Protein 1YW5 (pdb70)

Secondary structure (DSSP, 8-state):
-------PPTTEEEEE-SSTT-EEEEETTT--EESSPPTT--HHHHHHHHHHHHHTTS-----TTS-EEEEEEEE--TTSSS--BTTBTT-----HHHHHHHHHHHHHHHHHTSS-HHHHHHHH--SGGGGGTTEEEEE-TTSS-HHHHHHHHTSPTT-B---EEETTEEEEEEE--

CATH classification: 2.20.70.10 (+1 more: 3.10.50.40)

Solvent-accessible surface area: 9839 Å² total; per-residue (Å²): 236,69,60,16,51,5,13,24,24,107,63,27,0,4,72,48,26,244,71,151,72,124,45,49,5,35,15,27,38,89,116,96,70,23,159,102,72,16,218,56,11,58,139,138,48,1,91,56,4,18,60,103,4,86,135,63,47,86,124,9,14,54,24,144,100,33,38,0,81,0,12,8,0,8,6,21,3,73,128,14,148,137,59,102,14,115,76,25,94,147,40,13,94,49,58,82,92,92,0,33,101,65,0,99,152,24,18,120,96,15,45,60,58,114,12,128,0,52,117,16,0,74,74,56,0,5,20,95,8,25,101,141,26,0,18,52,12,80,1,45,127,72,128,52,42,105,58,7,34,110,12,0,14,71,9,7,32,30,8,18,10,108,47,33,75,15,87,24,1,0,6,0,0,45,0,63,11

GO terms:
  GO:0062040 fungal biofilm matrix (C, IDA)
  GO:0003755 peptidyl-prolyl cis-trans isomerase activity (F, IDA)
  GO:0003755 peptidyl-prolyl cis-trans isomerase activity (F, IGI)
  GO:0034605 cellular response to heat (P, IMP)
  GO:0036168 filamentous growth of a population of unicellular organisms in response to heat (P, IMP)
  GO:0036170 filamentous growth of a population of unicellular organisms in response to starvation (P, IMP)
  GO:0036180 filamentous growth of a population of unicellular organisms in response to biotic stimulus (P, IMP)
  GO:0030447 filamentous growth (P, IMP)
  GO:0009267 cellular response to starvation (P, IMP)

Sequence (177 aa):
MASTSTGLPPNWTIRVSRSHNKEYFLNQSTNESSWDPPYGTDKEVLNAYIAKFKNNGYKPLVNEDGQVRVSHLLIKNNQSRKPKSWKSPDGISRTRDESIQILKKHLERILSGEVKLSELANTESDCSSHDRGGDLGFFSKGQMQPPFEEAAFNLHVGEVSNIIETNSGVHILQRTG

Structure (mmCIF, N/CA/C/O backbone):
data_1YW5
#
_entry.id   1YW5
#
_cell.length_a   29.840
_cell.length_b   59.520
_cell.length_c   44.860
_cell.angle_alpha   90.00
_cell.angle_beta   91.04
_cell.angle_gamma   90.00
#
_symmetry.space_group_name_H-M   'P 1 21 1'
#
loop_
_entity.id
_entity.type
_entity.pdbx_description
1 polymer 'peptidyl prolyl cis/trans isomerase'
2 water water
#
loop_
_atom_site.group_PDB
_atom_site.id
_atom_site.type_symbol
_atom_site.label_atom_id
_atom_site.label_alt_id
_atom_site.label_comp_id
_atom_site.label_asym_id
_atom_site.label_entity_id
_atom_site.label_seq_id
_atom_site.pdbx_PDB_ins_code
_atom_site.Cartn_x
_atom_site.Cartn_y
_atom_site.Cartn_z
_atom_site.occupancy
_atom_site.B_iso_or_equiv
_atom_site.auth_seq_id
_atom_site.auth_comp_id
_atom_site.auth_asym_id
_atom_site.auth_atom_id
_atom_site.pdbx_PDB_model_num
ATOM 1 N N . MET A 1 1 ? 44.137 27.141 18.016 1.00 33.29 1 MET A N 1
ATOM 2 C CA . MET A 1 1 ? 43.914 25.963 18.901 1.00 32.96 1 MET A CA 1
ATOM 3 C C . MET A 1 1 ? 42.437 25.576 18.915 1.00 30.90 1 MET A C 1
ATOM 4 O O . MET A 1 1 ? 42.086 24.449 18.567 1.00 29.48 1 MET A O 1
ATOM 9 N N . ALA A 1 2 ? 41.581 26.513 19.320 1.00 28.78 2 ALA A N 1
ATOM 10 C CA . ALA A 1 2 ? 40.139 26.277 19.374 1.00 26.78 2 ALA A CA 1
ATOM 11 C C . ALA A 1 2 ? 39.681 25.703 18.039 1.00 25.10 2 ALA A C 1
ATOM 12 O O . ALA A 1 2 ? 39.921 26.290 16.984 1.00 24.68 2 ALA A O 1
ATOM 14 N N . SER A 1 3 ? 39.016 24.557 18.091 1.00 22.93 3 SER A N 1
ATOM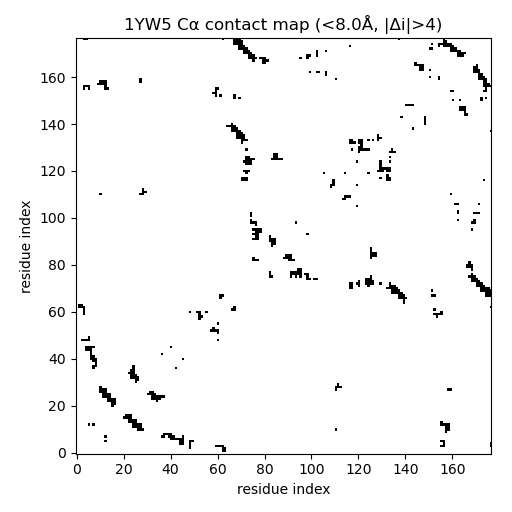 15 C CA . SER A 1 3 ? 38.564 23.893 16.879 1.00 21.92 3 SER A CA 1
ATOM 16 C C . SER A 1 3 ? 37.163 23.314 17.010 1.00 19.77 3 SER A C 1
ATOM 17 O O . SER A 1 3 ? 36.698 23.029 18.115 1.00 18.21 3 SER A O 1
ATOM 20 N N . THR A 1 4 ? 36.492 23.150 15.874 1.00 18.18 4 THR A N 1
ATOM 21 C CA . THR A 1 4 ? 35.151 22.577 15.858 1.00 15.99 4 THR A CA 1
ATOM 22 C C . THR A 1 4 ? 35.218 21.131 15.371 1.00 15.22 4 THR A C 1
ATOM 23 O O . THR A 1 4 ? 34.195 20.462 15.236 1.00 15.03 4 THR A O 1
ATOM 27 N N . SER A 1 5 ? 36.428 20.653 15.103 1.00 15.13 5 SER A N 1
ATOM 28 C CA . SER A 1 5 ? 36.613 19.282 14.639 1.00 14.71 5 SER A CA 1
ATOM 29 C C . SER A 1 5 ? 36.408 18.299 15.787 1.00 14.29 5 SER A C 1
ATOM 30 O O . SER A 1 5 ? 36.882 18.527 16.899 1.00 14.35 5 SER A O 1
ATOM 33 N N . THR A 1 6 ? 35.694 17.210 15.516 1.00 12.30 6 THR A N 1
ATOM 34 C CA . THR A 1 6 ? 35.450 16.198 16.537 1.00 15.05 6 THR A CA 1
ATOM 35 C C . THR A 1 6 ? 36.557 15.149 16.508 1.00 14.97 6 THR A C 1
ATOM 36 O O . THR A 1 6 ? 36.719 14.383 17.458 1.00 16.56 6 THR A O 1
ATOM 40 N N . GLY A 1 7 ? 37.304 15.106 15.409 1.00 14.58 7 GLY A N 1
ATOM 41 C CA . GLY A 1 7 ? 38.379 14.135 15.278 1.00 15.06 7 GLY A CA 1
ATOM 42 C C . GLY A 1 7 ? 37.887 12.790 14.771 1.00 16.34 7 GLY A C 1
ATOM 43 O O . GLY A 1 7 ? 38.679 11.882 14.507 1.00 16.44 7 GLY A O 1
ATOM 44 N N . LEU A 1 8 ? 36.572 12.662 14.630 1.00 14.35 8 LEU A N 1
ATOM 45 C CA . LEU A 1 8 ? 35.967 11.418 14.159 1.00 14.54 8 LEU A CA 1
ATOM 46 C C . LEU A 1 8 ? 36.116 11.239 12.653 1.00 14.52 8 LEU A C 1
ATOM 47 O O . LEU A 1 8 ? 36.249 12.211 11.914 1.00 15.31 8 LEU A O 1
ATOM 52 N N . PRO A 1 9 ? 36.092 9.982 12.181 1.00 14.30 9 PRO A N 1
ATOM 53 C CA . PRO A 1 9 ? 36.218 9.661 10.755 1.00 14.98 9 PRO A CA 1
ATOM 54 C C . PRO A 1 9 ? 34.930 10.064 10.049 1.00 15.79 9 PRO A C 1
ATOM 55 O O . PRO A 1 9 ? 33.911 10.296 10.694 1.00 14.64 9 PRO A O 1
ATOM 59 N N . PRO A 1 10 ? 34.956 10.149 8.712 1.00 18.10 10 PRO A N 1
ATOM 60 C CA . PRO A 1 10 ? 33.750 10.528 7.968 1.00 17.58 10 PRO A CA 1
ATOM 61 C C . PRO A 1 10 ? 32.570 9.618 8.299 1.00 17.38 10 PRO A C 1
ATOM 62 O O . PRO A 1 10 ? 32.756 8.434 8.577 1.00 18.98 10 PRO A O 1
ATOM 66 N N . ASN A 1 11 ? 31.364 10.185 8.271 1.00 15.97 11 ASN A N 1
ATOM 67 C CA . ASN A 1 11 ? 30.129 9.452 8.550 1.00 15.93 11 ASN A CA 1
ATOM 68 C C . ASN A 1 11 ? 29.783 9.353 10.031 1.00 14.85 11 ASN A C 1
ATOM 69 O O . ASN A 1 11 ? 28.649 9.024 10.385 1.00 15.10 11 ASN A O 1
ATOM 74 N N . TRP A 1 12 ? 30.747 9.641 10.900 1.00 15.10 12 TRP A N 1
ATOM 75 C CA . TRP A 1 12 ? 30.504 9.551 12.334 1.00 14.96 12 TRP A CA 1
ATOM 76 C C . TRP A 1 12 ? 30.194 10.887 12.993 1.00 14.27 12 TRP A C 1
ATOM 77 O O . TRP A 1 12 ? 30.732 11.923 12.606 1.00 14.32 12 TRP A O 1
ATOM 88 N N . THR A 1 13 ? 29.317 10.853 13.991 1.00 12.25 13 THR A N 1
ATOM 89 C CA . THR A 1 13 ? 28.976 12.057 14.736 1.00 13.82 13 THR A CA 1
ATOM 90 C C . THR A 1 13 ? 28.769 11.713 16.205 1.00 14.81 13 THR A C 1
ATOM 91 O O . THR A 1 13 ? 28.886 10.552 16.605 1.00 14.42 13 THR A O 1
ATOM 95 N N . ILE A 1 14 ? 28.464 12.726 17.003 1.00 14.69 14 ILE A N 1
ATOM 96 C CA . ILE A 1 14 ? 28.275 12.546 18.434 1.00 15.22 14 ILE A CA 1
ATOM 97 C C . ILE A 1 14 ? 26.813 12.570 18.863 1.00 17.31 14 ILE A C 1
ATOM 98 O O . ILE A 1 14 ? 26.006 13.350 18.356 1.00 16.80 14 ILE A O 1
ATOM 103 N N . ARG A 1 15 ? 26.490 11.697 19.808 1.00 17.45 15 ARG A N 1
ATOM 104 C CA . ARG A 1 15 ? 25.148 11.597 20.355 1.00 19.55 15 ARG A CA 1
ATOM 105 C C . ARG A 1 15 ? 25.274 11.461 21.867 1.00 21.02 15 ARG A C 1
ATOM 106 O O . ARG A 1 15 ? 26.325 11.072 22.375 1.00 20.05 15 ARG A O 1
ATOM 114 N N . VAL A 1 16 ? 24.205 11.794 22.582 1.00 23.68 16 VAL A N 1
ATOM 115 C CA . VAL A 1 16 ? 24.203 11.711 24.037 1.00 27.66 16 VAL A CA 1
ATOM 116 C C . VAL A 1 16 ? 23.082 10.793 24.504 1.00 29.03 16 VAL A C 1
ATOM 117 O O . VAL A 1 16 ? 21.931 10.961 24.104 1.00 29.45 16 VAL A O 1
ATOM 121 N N . SER A 1 17 ? 23.418 9.823 25.348 1.00 29.88 17 SER A N 1
ATOM 122 C CA . SER A 1 17 ? 22.416 8.891 25.859 1.00 33.46 17 SER A CA 1
ATOM 123 C C . SER A 1 17 ? 21.276 9.667 26.511 1.00 35.32 17 SER A C 1
ATOM 124 O O . SER A 1 17 ? 21.500 10.694 27.149 1.00 35.53 17 SER A O 1
ATOM 127 N N . ARG A 1 18 ? 20.053 9.170 26.349 1.00 38.85 18 ARG A N 1
ATOM 128 C CA . ARG A 1 18 ? 18.879 9.833 26.906 1.00 41.23 18 ARG A CA 1
ATOM 129 C C . ARG A 1 18 ? 18.907 9.987 28.420 1.00 41.68 18 ARG A C 1
ATOM 130 O O . ARG A 1 18 ? 18.223 10.849 28.975 1.00 42.02 18 ARG A O 1
ATOM 138 N N . SER A 1 19 ? 19.699 9.157 29.088 1.00 40.98 19 SER A N 1
ATOM 139 C CA . SER A 1 19 ? 19.798 9.224 30.538 1.00 40.34 19 SER A CA 1
ATOM 140 C C . SER A 1 19 ? 21.252 9.169 30.992 1.00 38.92 19 SER A C 1
ATOM 141 O O . SER A 1 19 ? 22.051 8.405 30.450 1.00 40.66 19 SER A O 1
ATOM 144 N N . HIS A 1 20 ? 21.585 9.997 31.977 1.00 36.44 20 HIS A N 1
ATOM 145 C CA . HIS A 1 20 ? 22.932 10.054 32.538 1.00 34.70 20 HIS A CA 1
ATOM 146 C C . HIS A 1 20 ? 23.940 10.786 31.650 1.00 32.89 20 HIS A C 1
ATOM 147 O O . HIS A 1 20 ? 25.137 10.805 31.941 1.00 32.04 20 HIS A O 1
ATOM 154 N N . ASN A 1 21 ? 23.443 11.383 30.572 1.00 32.53 21 ASN A N 1
ATOM 155 C CA . ASN A 1 21 ? 24.260 12.150 29.632 1.00 31.17 21 ASN A CA 1
ATOM 156 C C . ASN A 1 21 ? 25.624 11.569 29.276 1.00 29.68 21 ASN A C 1
ATOM 157 O O . ASN A 1 21 ? 26.648 12.239 29.424 1.00 29.57 21 ASN A O 1
ATOM 162 N N . LYS A 1 22 ? 25.638 10.328 28.803 1.00 26.86 22 LYS A N 1
ATOM 163 C CA . LYS A 1 22 ? 26.882 9.679 28.403 1.00 25.41 22 LYS A CA 1
ATOM 164 C C . LYS A 1 22 ? 26.983 9.805 26.887 1.00 24.31 22 LYS A C 1
ATOM 165 O O . LYS A 1 22 ? 26.051 9.448 26.169 1.00 23.67 22 LYS A O 1
ATOM 171 N N . GLU A 1 23 ? 28.105 10.318 26.393 1.00 23.49 23 GLU A N 1
ATOM 172 C CA . GLU A 1 23 ? 28.258 10.484 24.954 1.00 22.85 23 GLU A CA 1
ATOM 173 C C . GLU A 1 23 ? 28.723 9.212 24.254 1.00 22.07 23 GLU A C 1
ATOM 174 O O . GLU A 1 23 ? 29.520 8.437 24.792 1.00 22.63 23 GLU A O 1
ATOM 180 N N . TYR A 1 24 ? 28.194 8.992 23.056 1.00 20.22 24 TYR A N 1
ATOM 181 C CA . TYR A 1 24 ? 28.576 7.845 22.253 1.00 18.49 24 TYR A CA 1
ATOM 182 C C . TYR A 1 24 ? 28.673 8.315 20.816 1.00 18.32 24 TYR A C 1
ATOM 183 O O . TYR A 1 24 ? 28.326 9.454 20.503 1.00 17.87 24 TYR A O 1
ATOM 192 N N . PHE A 1 25 ? 29.143 7.445 19.936 1.00 17.15 25 PHE A N 1
ATOM 193 C CA . PHE A 1 25 ? 29.306 7.838 18.550 1.00 16.51 25 PHE A CA 1
ATOM 194 C C . PHE A 1 25 ? 28.408 7.047 17.624 1.00 18.09 25 PHE A C 1
ATOM 195 O O . PHE A 1 25 ? 28.217 5.845 17.794 1.00 17.35 25 PHE A O 1
ATOM 203 N N . LEU A 1 26 ? 27.847 7.750 16.648 1.00 16.52 26 LEU A N 1
ATOM 204 C CA . LEU A 1 26 ? 26.932 7.151 15.692 1.00 17.25 26 LEU A CA 1
ATOM 205 C C . LEU A 1 26 ? 27.416 7.287 14.263 1.00 16.86 26 LEU A C 1
ATOM 206 O O . LEU A 1 26 ? 27.782 8.379 13.819 1.00 15.72 26 LEU A O 1
ATOM 211 N N . ASN A 1 27 ? 27.422 6.166 13.553 1.00 16.24 27 ASN A N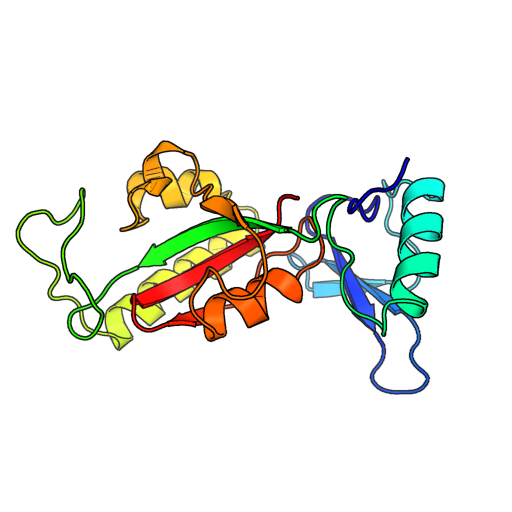 1
ATOM 212 C CA . ASN A 1 27 ? 27.814 6.145 12.155 1.00 16.17 27 ASN A CA 1
ATOM 213 C C . ASN A 1 27 ? 26.501 6.329 11.404 1.00 16.65 27 ASN A C 1
ATOM 214 O O . ASN A 1 27 ? 25.620 5.473 11.457 1.00 16.25 27 ASN A O 1
ATOM 219 N N . GLN A 1 28 ? 26.361 7.452 10.711 1.00 14.87 28 GLN A N 1
ATOM 220 C CA . GLN A 1 28 ? 25.124 7.732 9.993 1.00 16.19 28 GLN A CA 1
ATOM 221 C C . GLN A 1 28 ? 24.906 6.874 8.757 1.00 15.82 28 GLN A C 1
ATOM 222 O O . GLN A 1 28 ? 23.813 6.859 8.190 1.00 17.88 28 GLN A O 1
ATOM 228 N N . SER A 1 29 ? 25.938 6.158 8.337 1.00 15.68 29 SER A N 1
ATOM 229 C CA . SER A 1 29 ? 25.822 5.324 7.151 1.00 17.66 29 SER A CA 1
ATOM 230 C C . SER A 1 29 ? 25.420 3.890 7.469 1.00 16.93 29 SER A C 1
ATOM 231 O O . SER A 1 29 ? 24.710 3.252 6.689 1.00 18.16 29 SER A O 1
ATOM 234 N N . THR A 1 30 ? 25.865 3.392 8.617 1.00 13.86 30 THR A N 1
ATOM 235 C CA . THR A 1 30 ? 25.569 2.021 9.024 1.00 14.70 30 THR A CA 1
ATOM 236 C C . THR A 1 30 ? 24.596 1.958 10.189 1.00 14.73 30 THR A C 1
ATOM 237 O O . THR A 1 30 ? 23.992 0.915 10.451 1.00 16.13 30 THR A O 1
ATOM 241 N N . ASN A 1 31 ? 24.461 3.081 10.885 1.00 15.31 31 ASN A N 1
ATOM 242 C CA . ASN A 1 31 ? 23.604 3.189 12.054 1.00 18.00 31 ASN A CA 1
ATOM 243 C C . ASN A 1 31 ? 24.236 2.476 13.243 1.00 19.02 31 ASN A C 1
ATOM 244 O O . ASN A 1 31 ? 23.568 2.187 14.231 1.00 22.77 31 ASN A O 1
ATOM 249 N N . GLU A 1 32 ? 25.530 2.190 13.140 1.00 19.76 32 GLU A N 1
ATOM 250 C CA . GLU A 1 32 ? 26.232 1.542 14.240 1.00 19.33 32 GLU A CA 1
ATOM 251 C C . GLU A 1 32 ? 26.464 2.567 15.344 1.00 19.81 32 GLU A C 1
ATOM 252 O O . GLU A 1 32 ? 26.808 3.720 15.071 1.00 18.55 32 GLU A O 1
ATOM 258 N N . SER A 1 33 ? 26.254 2.149 16.587 1.00 18.44 33 SER A N 1
ATOM 259 C CA . SER A 1 33 ? 26.501 3.010 17.736 1.00 18.86 33 SER A CA 1
ATOM 260 C C . SER A 1 33 ? 27.701 2.393 18.438 1.00 19.48 33 SER A C 1
ATOM 261 O O . SER A 1 33 ? 27.759 1.179 18.617 1.00 19.65 33 SER A O 1
ATOM 264 N N . SER A 1 34 ? 28.663 3.223 18.818 1.00 17.92 34 SER A N 1
ATOM 265 C CA . SER A 1 34 ? 29.856 2.736 19.498 1.00 17.01 34 SER A CA 1
ATOM 266 C C . SER A 1 34 ? 30.232 3.670 20.635 1.00 17.68 34 SER A C 1
ATOM 267 O O . SER A 1 34 ? 30.223 4.892 20.472 1.00 17.16 34 SER A O 1
ATOM 270 N N . TRP A 1 35 ? 30.540 3.092 21.793 1.00 16.77 35 TRP A N 1
ATOM 271 C CA . TRP A 1 35 ? 30.943 3.876 22.953 1.00 16.97 35 TRP A CA 1
ATOM 272 C C . TRP A 1 35 ? 32.428 4.188 22.819 1.00 18.22 35 TRP A C 1
ATOM 273 O O . TRP A 1 35 ? 32.907 5.219 23.284 1.00 18.90 35 TRP A O 1
ATOM 284 N N . ASP A 1 36 ? 33.151 3.285 22.171 1.00 19.37 36 ASP A N 1
ATOM 285 C CA . ASP A 1 36 ? 34.574 3.472 21.956 1.00 19.92 36 ASP A CA 1
ATOM 286 C C . ASP A 1 3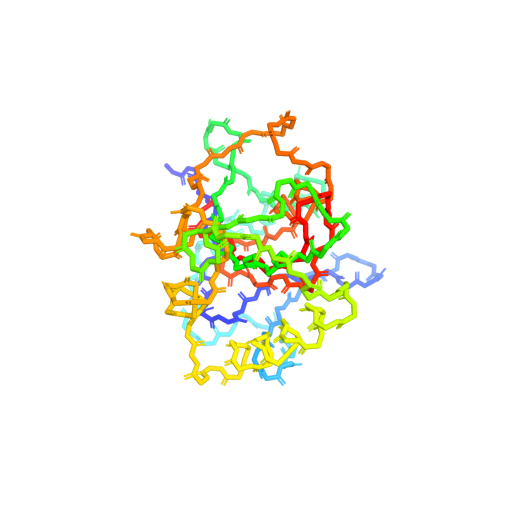6 ? 34.748 4.323 20.710 1.00 19.29 36 ASP A C 1
ATOM 287 O O . ASP A 1 36 ? 33.948 4.243 19.776 1.00 18.47 36 ASP A O 1
ATOM 292 N N . PRO A 1 37 ? 35.783 5.173 20.687 1.00 18.69 37 PRO A N 1
ATOM 293 C CA . PRO A 1 37 ? 35.985 6.000 19.497 1.00 19.31 37 PRO A CA 1
ATOM 294 C C . PRO A 1 37 ? 36.256 5.053 18.331 1.00 18.75 37 PRO A C 1
ATOM 295 O O . PRO A 1 37 ? 37.066 4.129 18.446 1.00 18.35 37 PRO A O 1
ATOM 299 N N . PRO A 1 38 ? 35.576 5.259 17.196 1.00 18.18 38 PRO A N 1
ATOM 300 C CA . PRO A 1 38 ? 35.799 4.377 16.048 1.00 16.89 38 PRO A CA 1
ATOM 301 C C . PRO A 1 38 ? 37.221 4.447 15.500 1.00 16.30 38 PRO A C 1
ATOM 302 O O . PRO A 1 38 ? 37.930 5.439 15.684 1.00 15.14 38 PRO A O 1
ATOM 306 N N . TYR A 1 39 ? 37.638 3.378 14.831 1.00 14.77 39 TYR A N 1
ATOM 307 C CA . TYR A 1 39 ? 38.965 3.326 14.241 1.00 15.20 39 TYR A CA 1
ATOM 308 C C . TYR A 1 39 ? 39.161 4.533 13.332 1.00 15.57 39 TYR A C 1
ATOM 309 O O . TYR A 1 39 ? 38.271 4.889 12.558 1.00 14.09 39 TYR A O 1
ATOM 318 N N . GLY A 1 40 ? 40.328 5.161 13.430 1.00 15.70 40 GLY A N 1
ATOM 319 C CA . GLY A 1 40 ? 40.610 6.316 12.598 1.00 17.31 40 GLY A CA 1
ATOM 320 C C . GLY A 1 40 ? 40.360 7.633 13.303 1.00 17.95 40 GLY A C 1
ATOM 321 O O . GLY A 1 40 ? 40.619 8.697 12.744 1.00 20.79 40 GLY A O 1
ATOM 322 N N . THR A 1 41 ? 39.848 7.565 14.526 1.00 17.97 41 THR A N 1
ATOM 323 C CA . THR A 1 41 ? 39.569 8.765 15.309 1.00 18.21 41 THR A CA 1
ATOM 324 C C . THR A 1 41 ? 40.845 9.389 15.856 1.00 19.70 41 THR A C 1
ATOM 325 O O . THR A 1 41 ? 41.758 8.681 16.289 1.00 19.69 41 THR A O 1
ATOM 329 N N . ASP A 1 42 ? 40.911 10.716 15.824 1.00 19.97 42 ASP A N 1
ATOM 330 C CA . ASP A 1 42 ? 42.056 11.411 16.390 1.00 20.85 42 ASP A CA 1
ATOM 331 C C . ASP A 1 42 ? 41.653 11.609 17.850 1.00 21.48 42 ASP A C 1
ATOM 332 O O . ASP A 1 42 ? 40.906 12.528 18.188 1.00 19.00 42 ASP A O 1
ATOM 337 N N . LYS A 1 43 ? 42.138 10.711 18.696 1.00 21.63 43 LYS A N 1
ATOM 338 C CA . LYS A 1 43 ? 41.854 10.694 20.128 1.00 24.76 43 LYS A CA 1
ATOM 339 C C . LYS A 1 43 ? 42.011 12.039 20.832 1.00 24.75 43 LYS A C 1
ATOM 340 O O . LYS A 1 43 ? 41.113 12.481 21.550 1.00 24.62 43 LYS A O 1
ATOM 346 N N . GLU A 1 44 ? 43.157 12.681 20.639 1.00 26.20 44 GLU A N 1
ATOM 347 C CA . GLU A 1 44 ? 43.411 13.963 21.279 1.00 26.50 44 GLU A CA 1
ATOM 348 C C . GLU A 1 44 ? 42.373 15.009 20.900 1.00 24.82 44 GLU A C 1
ATOM 349 O O . GLU A 1 44 ? 41.820 15.687 21.769 1.00 25.19 44 GLU A O 1
ATOM 355 N N . VAL A 1 45 ? 42.116 15.133 19.603 1.00 22.66 45 VAL A N 1
ATOM 356 C CA . VAL A 1 45 ? 41.147 16.095 19.094 1.00 20.19 45 VAL A CA 1
ATOM 357 C C . VAL A 1 45 ? 39.752 15.813 19.643 1.00 21.03 45 VAL A C 1
ATOM 358 O O . VAL A 1 45 ? 39.031 16.733 20.033 1.00 20.17 45 VAL A O 1
ATOM 362 N N . LEU A 1 46 ? 39.373 14.539 19.674 1.00 18.12 46 LEU A N 1
ATOM 363 C CA . LEU A 1 46 ? 38.063 14.154 20.186 1.00 18.71 46 LEU A CA 1
ATOM 364 C C . LEU A 1 46 ? 37.910 14.461 21.676 1.00 19.09 46 LEU A C 1
ATOM 365 O O . LEU A 1 46 ? 36.888 14.995 22.098 1.00 17.93 46 LEU A O 1
ATOM 370 N N . ASN A 1 47 ? 38.919 14.118 22.474 1.00 20.65 47 ASN A N 1
ATOM 371 C CA . ASN A 1 47 ? 38.850 14.375 23.910 1.00 20.73 47 ASN A CA 1
ATOM 372 C C . ASN A 1 47 ? 38.687 15.862 24.179 1.00 19.73 47 ASN A C 1
ATOM 373 O O . ASN A 1 47 ? 37.885 16.265 25.022 1.00 19.53 47 ASN A O 1
ATOM 378 N N . ALA A 1 48 ? 39.456 16.670 23.458 1.00 20.13 48 ALA A N 1
ATOM 379 C CA . ALA A 1 48 ? 39.395 18.118 23.607 1.00 19.86 48 ALA A CA 1
ATOM 380 C C . ALA A 1 48 ? 37.998 18.608 23.247 1.00 18.51 48 ALA A C 1
ATOM 381 O O . ALA A 1 48 ? 37.443 19.486 23.911 1.00 19.52 48 ALA A O 1
ATOM 383 N N . TYR A 1 49 ? 37.430 18.031 22.193 1.00 17.27 49 TYR A N 1
ATOM 384 C CA . TYR A 1 49 ? 36.099 18.418 21.749 1.00 15.91 49 TYR A CA 1
ATOM 385 C C . TYR A 1 49 ? 35.041 18.025 22.774 1.00 15.98 49 TYR A C 1
ATOM 386 O O . TYR A 1 49 ? 34.175 18.826 23.123 1.00 15.49 49 TYR A O 1
ATOM 395 N N . ILE A 1 50 ? 35.109 16.788 23.257 1.00 16.79 50 ILE A N 1
ATOM 396 C CA . ILE A 1 50 ? 34.130 16.311 24.228 1.00 18.37 50 ILE A CA 1
ATOM 397 C C . ILE A 1 50 ? 34.139 17.130 25.513 1.00 17.62 50 ILE A C 1
ATOM 398 O O . ILE A 1 50 ? 33.086 17.399 26.088 1.00 17.98 50 ILE A O 1
ATOM 403 N N . ALA A 1 51 ? 35.328 17.530 25.956 1.00 18.06 51 ALA A N 1
ATOM 404 C CA . ALA A 1 51 ? 35.457 18.321 27.176 1.00 18.73 51 ALA A CA 1
ATOM 405 C C . ALA A 1 51 ? 34.704 19.641 27.045 1.00 18.96 51 ALA A C 1
ATOM 406 O O . ALA A 1 51 ? 33.971 20.043 27.952 1.00 19.24 51 ALA A O 1
ATOM 408 N N . LYS A 1 52 ? 34.885 20.315 25.915 1.00 19.27 52 LYS A N 1
ATOM 409 C CA . LYS A 1 52 ? 34.209 21.587 25.687 1.00 18.09 52 LYS A CA 1
ATOM 410 C C . LYS A 1 52 ? 32.727 21.371 25.430 1.00 18.61 52 LYS A C 1
ATOM 411 O O . LYS A 1 52 ? 31.893 22.168 25.850 1.00 19.71 52 LYS A O 1
ATOM 417 N N . PHE A 1 53 ? 32.414 20.280 24.740 1.00 18.31 53 PHE A N 1
ATOM 418 C CA . PHE A 1 53 ? 31.036 19.928 24.423 1.00 19.57 53 PHE A CA 1
ATOM 419 C C . PHE A 1 53 ? 30.188 19.855 25.693 1.00 21.12 53 PHE A C 1
ATOM 420 O O . PHE A 1 53 ? 29.109 20.441 25.764 1.00 20.80 53 PHE A O 1
ATOM 428 N N . LYS A 1 54 ? 30.683 19.138 26.698 1.00 23.68 54 LYS A N 1
ATOM 429 C CA . LYS A 1 54 ? 29.955 18.995 27.954 1.00 26.65 54 LYS A CA 1
ATOM 430 C C . LYS A 1 54 ? 29.834 20.305 28.724 1.00 28.03 54 LYS A C 1
ATOM 431 O O . LYS A 1 54 ? 28.941 20.463 29.557 1.00 29.04 54 LYS A O 1
ATOM 437 N N . ASN A 1 55 ? 30.727 21.246 28.439 1.00 28.33 55 ASN A N 1
ATOM 438 C CA . ASN A 1 55 ? 30.709 22.537 29.114 1.00 29.60 55 ASN A CA 1
ATOM 439 C C . ASN A 1 55 ? 29.990 23.586 28.266 1.00 29.39 55 ASN A C 1
ATOM 440 O O . ASN A 1 55 ? 29.814 24.729 28.689 1.00 29.12 55 ASN A O 1
ATOM 445 N N . ASN A 1 56 ? 29.570 23.185 27.070 1.00 28.53 56 ASN A N 1
ATOM 446 C CA . ASN A 1 56 ? 28.871 24.079 26.153 1.00 27.82 56 ASN A CA 1
ATOM 447 C C . ASN A 1 56 ? 27.382 23.736 26.124 1.00 27.91 56 ASN A C 1
ATOM 448 O O . ASN A 1 56 ? 26.713 23.894 25.102 1.00 28.23 56 ASN A O 1
ATOM 453 N N . GLY A 1 57 ? 26.870 23.261 27.257 1.00 27.50 57 GLY A N 1
ATOM 454 C CA . GLY A 1 57 ? 25.466 22.903 27.344 1.00 25.72 57 GLY A CA 1
ATOM 455 C C . GLY A 1 57 ? 25.122 21.690 26.503 1.00 25.13 57 GLY A C 1
ATOM 456 O O . GLY A 1 57 ? 23.973 21.512 26.097 1.00 24.18 57 GLY A O 1
ATOM 457 N N . TYR A 1 58 ? 26.122 20.852 26.244 1.00 24.52 58 TYR A N 1
ATOM 458 C CA . TYR A 1 58 ? 25.929 19.649 25.446 1.00 24.40 58 TYR A CA 1
ATOM 459 C C . TYR A 1 58 ? 25.394 19.997 24.066 1.00 23.31 58 TYR A C 1
ATOM 460 O O . TYR A 1 58 ? 24.469 19.362 23.559 1.00 23.87 58 TYR A O 1
ATOM 469 N N . LYS A 1 59 ? 25.992 21.021 23.467 1.00 22.16 59 LYS A N 1
ATOM 470 C CA . LYS A 1 59 ? 25.617 21.477 22.134 1.00 22.61 59 LYS A CA 1
ATOM 471 C C . LYS A 1 59 ? 26.899 21.547 21.313 1.00 19.85 59 LYS A C 1
ATOM 472 O O . LYS A 1 59 ? 27.980 21.753 21.864 1.00 20.19 59 LYS A O 1
ATOM 478 N N . PRO A 1 60 ? 26.802 21.366 19.985 1.00 17.52 60 PRO A N 1
ATOM 479 C CA . PRO A 1 60 ? 27.995 21.420 19.138 1.00 16.07 60 PRO A CA 1
ATOM 480 C C . PRO A 1 60 ? 28.767 22.720 19.299 1.00 15.15 60 PRO A C 1
ATOM 481 O O . PRO A 1 60 ? 28.182 23.777 19.540 1.00 15.88 60 PRO A O 1
ATOM 485 N N . LEU A 1 61 ? 30.083 22.635 19.166 1.00 15.87 61 LEU A N 1
ATOM 486 C CA . LEU A 1 61 ? 30.920 23.816 19.290 1.00 14.94 61 LEU A CA 1
ATOM 487 C C . LEU A 1 61 ? 30.834 24.636 18.010 1.00 16.47 61 LEU A C 1
ATOM 488 O O . LEU A 1 61 ? 30.581 24.098 16.929 1.00 14.77 61 LEU A O 1
ATOM 493 N N . VAL A 1 62 ? 31.031 25.943 18.139 1.00 14.95 62 VAL A N 1
ATOM 494 C CA . VAL A 1 62 ? 31.017 26.834 16.988 1.00 15.11 62 VAL A CA 1
ATOM 495 C C . VAL A 1 62 ? 32.442 27.371 16.858 1.00 15.43 62 VAL A C 1
ATOM 496 O O . VAL A 1 62 ? 33.258 27.167 17.756 1.00 15.04 62 VAL A O 1
ATOM 500 N N . ASN A 1 63 ? 32.758 28.039 15.751 1.00 15.80 63 ASN A N 1
ATOM 501 C CA . ASN A 1 63 ? 34.119 28.538 15.554 1.00 15.69 63 ASN A CA 1
ATOM 502 C C . ASN A 1 63 ? 34.467 29.802 16.342 1.00 16.65 63 ASN A C 1
ATOM 503 O O . ASN A 1 63 ? 33.671 30.283 17.151 1.00 16.08 63 ASN A O 1
ATOM 508 N N . GLU A 1 64 ? 35.668 30.324 16.109 1.00 18.62 64 GLU A N 1
ATOM 509 C CA . GLU A 1 64 ? 36.148 31.512 16.810 1.00 21.55 64 GLU A CA 1
ATOM 510 C C . GLU A 1 64 ? 35.302 32.766 16.598 1.00 21.14 64 GLU A C 1
ATOM 511 O O . GLU A 1 64 ? 35.458 33.752 17.321 1.00 20.26 64 GLU A O 1
ATOM 517 N N . ASP A 1 65 ? 34.415 32.733 15.608 1.00 20.11 65 ASP A N 1
ATOM 518 C CA . ASP A 1 65 ? 33.548 33.872 15.327 1.00 19.63 65 ASP A CA 1
ATOM 519 C C . ASP A 1 65 ? 32.110 33.587 15.741 1.00 18.25 65 ASP A C 1
ATOM 520 O O . ASP A 1 65 ? 31.210 34.379 15.462 1.00 17.48 65 ASP A O 1
ATOM 525 N N . GLY A 1 66 ? 31.904 32.450 16.404 1.00 16.34 66 GLY A N 1
ATOM 526 C CA . GLY A 1 66 ? 30.577 32.063 16.856 1.00 16.85 66 GLY A CA 1
ATOM 527 C C . GLY A 1 66 ? 29.716 31.531 15.730 1.00 16.26 66 GLY A C 1
ATOM 528 O O . GLY A 1 66 ? 28.491 31.500 15.830 1.00 18.28 66 GLY A O 1
ATOM 529 N N . GLN A 1 67 ? 30.367 31.077 14.668 1.00 16.27 67 GLN A N 1
ATOM 530 C CA . GLN A 1 67 ? 29.653 30.596 13.495 1.00 15.94 67 GLN A CA 1
ATOM 531 C C . GLN A 1 67 ? 29.882 29.137 13.128 1.00 15.74 67 GLN A C 1
ATOM 532 O O . GLN A 1 67 ? 30.790 28.477 13.632 1.00 15.48 67 GLN A O 1
ATOM 538 N N . VAL A 1 68 ? 29.021 28.637 12.251 1.00 15.53 68 VAL A N 1
ATOM 539 C CA . VAL A 1 68 ? 29.142 27.278 11.751 1.00 14.08 68 VAL A CA 1
ATOM 540 C C . VAL A 1 68 ? 29.054 27.412 10.241 1.00 14.39 68 VAL A C 1
ATOM 541 O O . VAL A 1 68 ? 28.535 28.406 9.729 1.00 14.21 68 VAL A O 1
ATOM 545 N N . ARG A 1 69 ? 29.578 26.425 9.533 1.00 14.06 69 ARG A N 1
ATOM 546 C CA . ARG A 1 69 ? 29.544 26.433 8.083 1.00 13.43 69 ARG A CA 1
ATOM 547 C C . ARG A 1 69 ? 28.883 25.148 7.619 1.00 13.52 69 ARG A C 1
ATOM 548 O O . ARG A 1 69 ? 29.177 24.070 8.136 1.00 12.68 69 ARG A O 1
ATOM 556 N N . VAL A 1 70 ? 27.975 25.262 6.660 1.00 12.55 70 VAL A N 1
ATOM 557 C CA . VAL A 1 70 ? 27.308 24.081 6.137 1.00 11.13 70 VAL A CA 1
ATOM 558 C C . VAL A 1 70 ? 27.129 24.171 4.634 1.00 10.59 70 VAL A C 1
ATOM 559 O O . VAL A 1 70 ? 27.188 25.247 4.042 1.00 10.62 70 VAL A O 1
ATOM 563 N N . SER A 1 71 ? 26.932 23.014 4.023 1.00 10.53 71 SER A N 1
ATOM 564 C CA . SER A 1 71 ? 26.643 22.934 2.607 1.00 9.73 71 SER A CA 1
ATOM 565 C C . SER A 1 71 ? 25.228 22.382 2.628 1.00 9.72 71 SER A C 1
ATOM 566 O O . SER A 1 71 ? 24.858 21.670 3.566 1.00 12.28 71 SER A O 1
ATOM 569 N N . HIS A 1 72 ? 24.417 22.729 1.642 1.00 9.64 72 HIS A N 1
ATOM 570 C CA . HIS A 1 72 ? 23.074 22.174 1.627 1.00 9.19 72 HIS A CA 1
ATOM 571 C C . HIS A 1 72 ? 22.596 21.823 0.236 1.00 9.55 72 HIS A C 1
ATOM 572 O O . HIS A 1 72 ? 23.164 22.252 -0.768 1.00 10.62 72 HIS A O 1
ATOM 579 N N . LEU A 1 73 ? 21.561 20.993 0.200 1.00 9.23 73 LEU A N 1
ATOM 580 C CA . LEU A 1 73 ? 20.927 20.580 -1.036 1.00 9.92 73 LEU A CA 1
ATOM 581 C C . LEU A 1 73 ? 19.480 21.030 -0.843 1.00 10.05 73 LEU A C 1
ATOM 582 O O . LEU A 1 73 ? 18.789 20.539 0.051 1.00 10.77 73 LEU A O 1
ATOM 587 N N . LEU A 1 74 ? 19.044 21.987 -1.657 1.00 8.90 74 LEU A N 1
ATOM 588 C CA . LEU A 1 74 ? 17.684 22.521 -1.566 1.00 9.87 74 LEU A CA 1
ATOM 589 C C . LEU A 1 74 ? 16.812 22.105 -2.737 1.00 10.16 74 LEU A C 1
ATOM 590 O O . LEU A 1 74 ? 17.219 22.208 -3.892 1.00 10.11 74 LEU A O 1
ATOM 595 N N . ILE A 1 75 ? 15.610 21.625 -2.437 1.00 10.93 75 ILE A N 1
ATOM 596 C CA . ILE A 1 75 ? 14.673 21.268 -3.489 1.00 11.57 75 ILE A CA 1
ATOM 597 C C . ILE A 1 75 ? 13.485 22.197 -3.256 1.00 12.95 75 ILE A C 1
ATOM 598 O O . ILE A 1 75 ? 12.796 22.094 -2.240 1.00 14.24 75 ILE A O 1
ATOM 603 N N . LYS A 1 76 ? 13.273 23.125 -4.179 1.00 10.66 76 LYS A N 1
ATOM 604 C CA . LYS A 1 76 ? 12.168 24.067 -4.054 1.00 11.56 76 LYS A CA 1
ATOM 605 C C . LYS A 1 76 ? 10.855 23.441 -4.506 1.00 11.77 76 LYS A C 1
ATOM 606 O O . LYS A 1 76 ? 10.837 22.340 -5.059 1.00 12.04 76 LYS A O 1
ATOM 612 N N . ASN A 1 77 ? 9.757 24.153 -4.263 1.00 13.05 77 ASN A N 1
ATOM 613 C CA . ASN A 1 77 ? 8.434 23.683 -4.660 1.00 15.03 77 ASN A CA 1
ATOM 614 C C . ASN A 1 77 ? 7.485 24.869 -4.851 1.00 15.57 77 ASN A C 1
ATOM 615 O O . ASN A 1 77 ? 7.840 26.010 -4.539 1.00 15.77 77 ASN A O 1
ATOM 620 N N . ASN A 1 78 ? 6.282 24.601 -5.355 1.00 17.26 78 ASN A N 1
ATOM 621 C CA . ASN A 1 78 ? 5.325 25.673 -5.629 1.00 17.59 78 ASN A CA 1
ATOM 622 C C . ASN A 1 78 ? 4.704 26.430 -4.460 1.00 17.15 78 ASN A C 1
ATOM 623 O O . ASN A 1 78 ? 3.883 27.321 -4.682 1.00 17.08 78 ASN A O 1
ATOM 628 N N . GLN A 1 79 ? 5.061 26.092 -3.223 1.00 15.83 79 GLN A N 1
ATOM 629 C CA . GLN A 1 79 ? 4.518 26.836 -2.092 1.00 16.53 79 GLN A CA 1
ATOM 630 C C . GLN A 1 79 ? 5.613 27.456 -1.239 1.00 16.16 79 GLN A C 1
ATOM 631 O O . GLN A 1 79 ? 5.374 27.888 -0.111 1.00 18.96 79 GLN A O 1
ATOM 637 N N . SER A 1 80 ? 6.818 27.497 -1.791 1.00 19.13 80 SER A N 1
ATOM 638 C CA . SER A 1 80 ? 7.951 28.089 -1.100 1.00 19.83 80 SER A 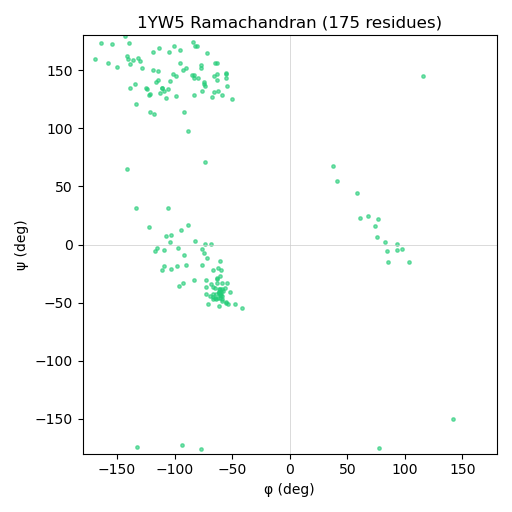CA 1
ATOM 639 C C . SER A 1 80 ? 8.236 29.440 -1.736 1.00 17.99 80 SER A C 1
ATOM 640 O O . SER A 1 80 ? 7.725 29.744 -2.816 1.00 18.47 80 SER A O 1
ATOM 643 N N . ARG A 1 81 ? 9.041 30.250 -1.062 1.00 18.39 81 ARG A N 1
ATOM 644 C CA . ARG A 1 81 ? 9.401 31.564 -1.582 1.00 19.41 81 ARG A CA 1
ATOM 645 C C . ARG A 1 81 ? 10.216 31.413 -2.859 1.00 19.12 81 ARG A C 1
ATOM 646 O O . ARG A 1 81 ? 10.848 30.384 -3.089 1.00 20.62 81 ARG A O 1
ATOM 654 N N . LYS A 1 82 ? 10.192 32.455 -3.680 1.00 20.64 82 LYS A N 1
ATOM 655 C CA . LYS A 1 82 ? 10.926 32.496 -4.934 1.00 20.43 82 LYS A CA 1
ATOM 656 C C . LYS A 1 82 ? 10.954 31.163 -5.673 1.00 18.60 82 LYS A C 1
ATOM 657 O O . LYS A 1 82 ? 12.008 30.535 -5.805 1.00 16.10 82 LYS A O 1
ATOM 663 N N . PRO A 1 83 ? 9.792 30.721 -6.177 1.00 15.43 83 PRO A N 1
ATOM 664 C CA . PRO A 1 83 ? 9.656 29.461 -6.912 1.00 14.35 83 PRO A CA 1
ATOM 665 C C . PRO A 1 83 ? 10.239 29.499 -8.324 1.00 14.66 83 PRO A C 1
ATOM 666 O O . PRO A 1 83 ? 9.510 29.495 -9.320 1.00 12.43 83 PRO A O 1
ATOM 670 N N . LYS A 1 84 ? 11.565 29.547 -8.389 1.00 13.03 84 LYS A N 1
ATOM 671 C CA . LYS A 1 84 ? 12.304 29.548 -9.647 1.00 14.67 84 LYS A CA 1
ATOM 672 C C . LYS A 1 84 ? 13.760 29.332 -9.260 1.00 13.27 84 LYS A C 1
ATOM 673 O O . LYS A 1 84 ? 14.134 29.555 -8.106 1.00 13.93 84 LYS A O 1
ATOM 679 N N . SER A 1 85 ? 14.577 28.881 -10.207 1.00 12.19 85 SER A N 1
ATOM 680 C CA . SER A 1 85 ? 15.990 28.637 -9.927 1.00 12.60 85 SER A CA 1
ATOM 681 C C . SER A 1 85 ? 16.773 28.522 -11.227 1.00 11.11 85 SER A C 1
ATOM 682 O O . SER A 1 85 ? 16.198 28.489 -12.313 1.00 14.00 85 SER A O 1
ATOM 685 N N . TRP A 1 86 ? 18.093 28.442 -11.104 1.00 12.16 86 TRP A N 1
ATOM 686 C CA . TRP A 1 86 ? 18.958 28.330 -12.267 1.00 12.05 86 TRP A CA 1
ATOM 687 C C . TRP A 1 86 ? 18.573 27.154 -13.161 1.00 12.60 86 TRP A C 1
ATOM 688 O O . TRP A 1 86 ? 18.726 27.229 -14.381 1.00 13.20 86 TRP A O 1
ATOM 699 N N . LYS A 1 87 ? 18.081 26.073 -12.557 1.00 13.45 87 LYS A N 1
ATOM 700 C CA . LYS A 1 87 ? 17.693 24.888 -13.319 1.00 13.14 87 LYS A CA 1
ATOM 701 C C . LYS A 1 87 ? 16.220 24.885 -13.725 1.00 12.50 87 LYS A C 1
ATOM 702 O O . LYS A 1 87 ? 15.789 24.044 -14.515 1.00 13.89 87 LYS A O 1
ATOM 708 N N . SER A 1 88 ? 15.464 25.835 -13.180 1.00 14.11 88 SER A N 1
ATOM 709 C CA . SER A 1 88 ? 14.044 26.021 -13.495 1.00 14.06 88 SER A CA 1
ATOM 710 C C . SER A 1 88 ? 13.841 27.534 -13.545 1.00 16.63 88 SER A C 1
ATOM 711 O O . SER A 1 88 ? 13.112 28.097 -12.731 1.00 15.22 88 SER A O 1
ATOM 714 N N . PRO A 1 89 ? 14.488 28.208 -14.511 1.00 17.40 89 PRO A N 1
ATOM 715 C CA . PRO A 1 89 ? 14.390 29.663 -14.659 1.00 17.20 89 PRO A CA 1
ATOM 716 C C . PRO A 1 89 ? 12.999 30.224 -14.915 1.00 17.17 89 PRO A C 1
ATOM 717 O O . PRO A 1 89 ? 12.720 31.371 -14.566 1.00 19.44 89 PRO A O 1
ATOM 721 N N . ASP A 1 90 ? 12.126 29.424 -15.514 1.00 17.26 90 ASP A N 1
ATOM 722 C CA . ASP A 1 90 ? 10.780 29.892 -15.809 1.00 18.73 90 ASP A CA 1
ATOM 723 C C . ASP A 1 90 ? 9.756 29.531 -14.743 1.00 18.25 90 ASP A C 1
ATOM 724 O O . ASP A 1 90 ? 8.554 29.657 -14.968 1.00 18.91 90 ASP A O 1
ATOM 729 N N . GLY A 1 91 ? 10.230 29.081 -13.584 1.00 18.53 91 GLY A N 1
ATOM 730 C CA . GLY A 1 91 ? 9.319 28.743 -12.505 1.00 16.75 91 GLY A CA 1
ATOM 731 C C . GLY A 1 91 ? 9.297 27.287 -12.084 1.00 18.07 91 GLY A C 1
ATOM 732 O O . GLY A 1 91 ? 9.456 26.386 -12.903 1.00 16.95 91 GLY A O 1
ATOM 733 N N . ILE A 1 92 ? 9.106 27.060 -10.788 1.00 19.49 92 ILE A N 1
ATOM 734 C CA . ILE A 1 92 ? 9.040 25.709 -10.242 1.00 19.00 92 ILE A CA 1
ATOM 735 C C . ILE A 1 92 ? 7.594 25.432 -9.873 1.00 19.97 92 ILE A C 1
ATOM 736 O O . ILE A 1 92 ? 6.978 26.199 -9.132 1.00 20.27 92 ILE A O 1
ATOM 741 N N . SER A 1 93 ? 7.062 24.331 -10.390 1.00 20.16 93 SER A N 1
ATOM 742 C CA . SER A 1 93 ? 5.676 23.965 -10.140 1.00 21.65 93 SER A CA 1
ATOM 743 C C . SER A 1 93 ? 5.500 22.678 -9.342 1.00 21.96 93 SER A C 1
ATOM 744 O O . SER A 1 93 ? 4.371 22.303 -9.021 1.00 24.55 93 SER A O 1
ATOM 747 N N . ARG A 1 94 ? 6.597 21.995 -9.020 1.00 20.32 94 ARG A N 1
ATOM 748 C CA . ARG A 1 94 ? 6.482 20.751 -8.258 1.00 18.27 94 ARG A CA 1
ATOM 749 C C . ARG A 1 94 ? 5.882 21.058 -6.891 1.00 15.21 94 ARG A C 1
ATOM 750 O O . ARG A 1 94 ? 6.117 22.125 -6.327 1.00 16.61 94 ARG A O 1
ATOM 758 N N . THR A 1 95 ? 5.099 20.127 -6.360 1.00 16.99 95 THR A N 1
ATOM 759 C CA . THR A 1 95 ? 4.470 20.339 -5.065 1.00 16.02 95 THR A CA 1
ATOM 760 C C . THR A 1 95 ? 5.420 20.029 -3.923 1.00 15.55 95 THR A C 1
ATOM 761 O O . THR A 1 95 ? 6.503 19.477 -4.122 1.00 16.37 95 THR A O 1
ATOM 765 N N . ARG A 1 96 ? 4.988 20.384 -2.723 1.00 14.51 96 ARG A N 1
ATOM 766 C CA . ARG A 1 96 ? 5.759 20.149 -1.518 1.00 14.16 96 ARG A CA 1
ATOM 767 C C . ARG A 1 96 ? 6.041 18.660 -1.358 1.00 13.67 96 ARG A C 1
ATOM 768 O O . ARG A 1 96 ? 7.176 18.259 -1.089 1.00 12.15 96 ARG A O 1
ATOM 776 N N . ASP A 1 97 ? 5.013 17.835 -1.527 1.00 13.51 97 ASP A N 1
ATOM 777 C CA . ASP A 1 97 ? 5.197 16.397 -1.393 1.00 13.94 97 ASP A CA 1
ATOM 778 C C . ASP A 1 97 ? 6.190 15.868 -2.424 1.00 13.01 97 ASP A C 1
ATOM 779 O O . ASP A 1 97 ? 7.015 15.008 -2.114 1.00 13.28 97 ASP A O 1
ATOM 784 N N . GLU A 1 98 ? 6.106 16.376 -3.650 1.00 14.53 98 GLU A N 1
ATOM 785 C CA . GLU A 1 98 ? 7.022 15.948 -4.694 1.00 13.94 98 GLU A CA 1
ATOM 786 C C . GLU A 1 98 ? 8.457 16.283 -4.309 1.00 14.10 98 GLU A C 1
ATOM 787 O O . GLU A 1 98 ? 9.361 15.471 -4.512 1.00 14.60 98 GLU A O 1
ATOM 793 N N . SER A 1 99 ? 8.666 17.469 -3.742 1.00 13.14 99 SER A N 1
ATOM 794 C CA . SER A 1 99 ? 10.017 17.870 -3.351 1.00 12.25 99 SER A CA 1
ATOM 795 C C . SER A 1 99 ? 10.540 17.007 -2.209 1.00 13.20 99 SER A C 1
ATOM 796 O O . SER A 1 99 ? 11.729 16.682 -2.161 1.00 12.24 99 SER A O 1
ATOM 799 N N . ILE A 1 100 ? 9.651 16.630 -1.296 1.00 12.77 100 ILE A N 1
ATOM 800 C CA . ILE A 1 100 ? 10.038 15.800 -0.163 1.00 11.38 100 ILE A CA 1
ATOM 801 C C . ILE A 1 100 ? 10.447 14.401 -0.611 1.00 11.07 100 ILE A C 1
ATOM 802 O O . ILE A 1 100 ? 11.460 13.876 -0.162 1.00 10.47 100 ILE A O 1
ATOM 807 N N . GLN A 1 101 ? 9.669 13.793 -1.500 1.00 11.28 101 GLN A N 1
ATOM 808 C CA . GLN A 1 101 ? 10.007 12.455 -1.961 1.00 12.03 101 GLN A CA 1
ATOM 809 C C . GLN A 1 101 ? 11.321 12.455 -2.727 1.00 13.00 101 GLN A C 1
ATOM 810 O O . GLN A 1 101 ? 12.109 11.524 -2.612 1.00 13.59 101 GLN A O 1
ATOM 816 N N . ILE A 1 102 ? 11.555 13.510 -3.499 1.00 12.70 102 ILE A N 1
ATOM 817 C CA . ILE A 1 102 ? 12.793 13.631 -4.257 1.00 11.53 102 ILE A CA 1
ATOM 818 C C . ILE A 1 102 ? 13.972 13.721 -3.293 1.00 11.34 102 ILE A C 1
ATOM 819 O O . ILE A 1 102 ? 14.980 13.026 -3.452 1.00 11.31 102 ILE A O 1
ATOM 824 N N . LEU A 1 103 ? 13.839 14.573 -2.283 1.00 9.80 103 LEU A N 1
ATOM 825 C CA . LEU A 1 103 ? 14.918 14.763 -1.320 1.00 9.74 103 LEU A CA 1
ATOM 826 C C . LEU A 1 103 ? 15.157 13.538 -0.439 1.00 11.94 103 LEU A C 1
ATOM 827 O O . LEU A 1 103 ? 16.299 13.244 -0.067 1.00 10.03 103 LEU A O 1
ATOM 832 N N . LYS A 1 104 ? 14.089 12.817 -0.109 1.00 11.14 104 LYS A N 1
ATOM 833 C CA . LYS A 1 104 ? 14.228 11.620 0.705 1.00 12.44 104 LYS A CA 1
ATOM 834 C C . LYS A 1 104 ? 15.141 10.625 0.001 1.00 12.31 104 LYS A C 1
ATOM 835 O O . LYS A 1 104 ? 15.971 9.979 0.642 1.00 12.21 104 LYS A O 1
ATOM 841 N N . LYS A 1 105 ? 14.980 10.502 -1.317 1.00 11.75 105 LYS A N 1
ATOM 842 C CA . LYS A 1 105 ? 15.806 9.587 -2.099 1.00 11.38 105 LYS A CA 1
ATOM 843 C C . LYS A 1 105 ? 17.250 10.070 -2.087 1.00 11.35 105 LYS A C 1
ATOM 844 O O . LYS A 1 105 ? 18.177 9.269 -1.948 1.00 12.08 105 LYS A O 1
ATOM 850 N N . HIS A 1 106 ? 17.444 11.380 -2.235 1.00 9.75 106 HIS A N 1
ATOM 851 C CA . HIS A 1 106 ? 18.800 11.929 -2.219 1.00 9.80 106 HIS A CA 1
ATOM 852 C C . HIS A 1 106 ? 19.473 11.639 -0.882 1.00 11.01 106 HIS A C 1
ATOM 853 O O . HIS A 1 106 ? 20.645 11.267 -0.833 1.00 10.25 106 HIS A O 1
ATOM 860 N N . LEU A 1 107 ? 18.729 11.832 0.203 1.00 10.63 107 LEU A N 1
ATOM 861 C CA . LEU A 1 107 ? 19.268 11.595 1.535 1.00 9.33 107 LEU A CA 1
ATOM 862 C C . LEU A 1 107 ? 19.740 10.153 1.698 1.00 10.76 107 LEU A C 1
ATOM 863 O O . LEU A 1 107 ? 20.819 9.904 2.241 1.00 10.11 107 LEU A O 1
ATOM 868 N N . GLU A 1 108 ? 18.945 9.195 1.231 1.00 11.18 108 GLU A N 1
ATOM 869 C CA . GLU A 1 108 ? 19.342 7.796 1.356 1.00 11.75 108 GLU A CA 1
ATOM 870 C C . GLU A 1 108 ? 20.639 7.503 0.602 1.00 12.88 108 GLU A C 1
ATOM 871 O O . GLU A 1 108 ? 21.478 6.737 1.076 1.00 13.77 108 GLU A O 1
ATOM 877 N N . ARG A 1 109 ? 20.809 8.116 -0.565 1.00 11.76 109 ARG A N 1
ATOM 878 C CA . ARG A 1 109 ? 22.019 7.893 -1.349 1.00 12.85 109 ARG A CA 1
ATOM 879 C C . ARG A 1 109 ? 23.226 8.577 -0.729 1.00 13.17 109 ARG A C 1
ATOM 880 O O . ARG A 1 109 ? 24.354 8.105 -0.868 1.00 14.03 109 ARG A O 1
ATOM 888 N N . ILE A 1 110 ? 22.999 9.694 -0.047 1.00 10.04 110 ILE A N 1
ATOM 889 C CA . ILE A 1 110 ? 24.104 10.381 0.604 1.00 11.08 110 ILE A CA 1
ATOM 890 C C . ILE A 1 110 ? 24.567 9.552 1.799 1.00 13.29 110 ILE A C 1
ATOM 891 O O . ILE A 1 110 ? 25.752 9.241 1.940 1.00 13.87 110 ILE A O 1
ATOM 896 N N . LEU A 1 111 ? 23.627 9.170 2.654 1.00 13.74 111 LEU A N 1
ATOM 897 C CA . LEU A 1 111 ? 23.988 8.392 3.832 1.00 13.44 111 LEU A CA 1
ATOM 898 C C . LEU A 1 111 ? 24.586 7.025 3.519 1.00 14.61 111 LEU A C 1
ATOM 899 O O . LEU A 1 111 ? 25.405 6.524 4.289 1.00 16.27 111 LEU A O 1
ATOM 904 N N . SER A 1 112 ? 24.195 6.431 2.394 1.00 15.68 112 SER A N 1
ATOM 905 C CA . SER A 1 112 ? 24.702 5.115 2.014 1.00 15.66 112 SER A CA 1
ATOM 906 C C . SER A 1 112 ? 26.122 5.18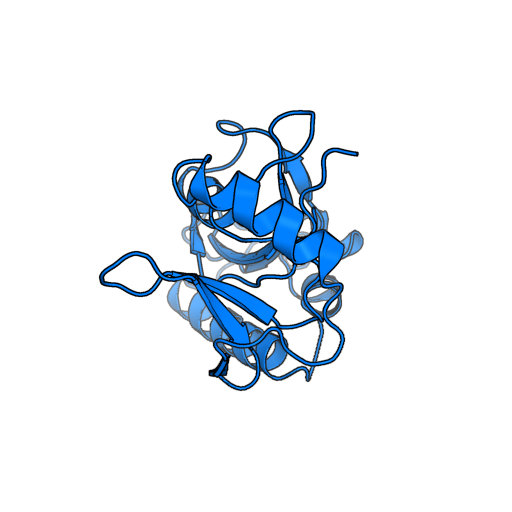8 1.470 1.00 17.36 112 SER A C 1
ATOM 907 O O . SER A 1 112 ? 26.820 4.173 1.394 1.00 17.70 112 SER A O 1
ATOM 910 N N . GLY A 1 113 ? 26.540 6.390 1.087 1.00 16.21 113 GLY A N 1
ATOM 911 C CA . GLY A 1 113 ? 27.874 6.572 0.548 1.00 16.50 113 GLY A CA 1
ATOM 912 C C . GLY A 1 113 ? 27.931 6.484 -0.966 1.00 16.63 113 GLY A C 1
ATOM 913 O O . GLY A 1 113 ? 29.006 6.606 -1.557 1.00 18.19 113 GLY A O 1
ATOM 914 N N . GLU A 1 114 ? 26.783 6.271 -1.603 1.00 15.35 114 GLU A N 1
ATOM 915 C CA . GLU A 1 114 ? 26.729 6.177 -3.056 1.00 16.26 114 GLU A CA 1
ATOM 916 C C . GLU A 1 114 ? 27.145 7.489 -3.706 1.00 16.35 114 GLU A C 1
ATOM 917 O O . GLU A 1 114 ? 27.661 7.498 -4.822 1.00 16.76 114 GLU A O 1
ATOM 923 N N . VAL A 1 115 ? 26.906 8.596 -3.011 1.00 14.68 115 VAL A N 1
ATOM 924 C CA . VAL A 1 115 ? 27.248 9.905 -3.547 1.00 13.99 115 VAL A CA 1
ATOM 925 C C . VAL A 1 115 ? 27.396 10.912 -2.417 1.00 13.51 115 VAL A C 1
ATOM 926 O O . VAL A 1 115 ? 26.851 10.719 -1.329 1.00 12.47 115 VAL A O 1
ATOM 930 N N . LYS A 1 116 ? 28.154 11.973 -2.675 1.00 11.04 116 LYS A N 1
ATOM 931 C CA . LYS A 1 116 ? 28.367 13.031 -1.696 1.00 11.76 116 LYS A CA 1
ATOM 932 C C . LYS A 1 116 ? 27.323 14.120 -1.911 1.00 10.96 116 LYS A C 1
ATOM 933 O O . LYS A 1 116 ? 26.872 14.344 -3.038 1.00 12.52 116 LYS A O 1
ATOM 939 N N . LEU A 1 117 ? 26.953 14.804 -0.835 1.00 12.35 117 LEU A N 1
ATOM 940 C CA . LEU A 1 117 ? 25.962 15.867 -0.939 1.00 11.22 117 LEU A CA 1
ATOM 941 C C . LEU A 1 117 ? 26.426 16.933 -1.920 1.00 11.85 117 LEU A C 1
ATOM 942 O O . LEU A 1 117 ? 25.633 17.448 -2.710 1.00 12.65 117 LEU A O 1
ATOM 947 N N . SER A 1 118 ? 27.715 17.254 -1.883 1.00 11.42 118 SER A N 1
ATOM 948 C CA . SER A 1 118 ? 28.264 18.268 -2.778 1.00 13.19 118 SER A CA 1
ATOM 949 C C . SER A 1 118 ? 28.064 17.926 -4.253 1.00 13.40 118 SER A C 1
ATOM 950 O O . SER A 1 118 ? 27.800 18.814 -5.066 1.00 14.04 118 SER A O 1
ATOM 953 N N . GLU A 1 119 ? 28.195 16.649 -4.605 1.00 11.29 119 GLU A N 1
ATOM 954 C CA . GLU A 1 119 ? 28.013 16.239 -5.995 1.00 13.84 119 GLU A CA 1
ATOM 955 C C . GLU A 1 119 ? 26.550 16.376 -6.412 1.00 13.12 119 GLU A C 1
ATOM 956 O O . GLU A 1 119 ? 26.251 16.866 -7.504 1.00 13.12 119 GLU A O 1
ATOM 962 N N . LEU A 1 120 ? 25.637 15.934 -5.553 1.00 13.13 120 LEU A N 1
ATOM 963 C CA . LEU A 1 120 ? 24.216 16.039 -5.871 1.00 13.78 120 LEU A CA 1
ATOM 964 C C . LEU A 1 120 ? 23.804 17.499 -5.976 1.00 12.97 120 LEU A C 1
ATOM 965 O O . LEU A 1 120 ? 23.065 17.876 -6.883 1.00 13.91 120 LEU A O 1
ATOM 970 N N . ALA A 1 121 ? 24.282 18.323 -5.049 1.00 11.94 121 ALA A N 1
ATOM 971 C CA . ALA A 1 121 ? 23.916 19.738 -5.067 1.00 11.65 121 ALA A CA 1
ATOM 972 C C . ALA A 1 121 ? 24.272 20.393 -6.395 1.00 13.49 121 ALA A C 1
ATOM 973 O O . ALA A 1 121 ? 23.534 21.242 -6.901 1.00 12.38 121 ALA A O 1
ATOM 975 N N . ASN A 1 122 ? 25.400 19.992 -6.969 1.00 13.57 122 ASN A N 1
ATOM 976 C CA . ASN A 1 122 ? 25.846 20.567 -8.226 1.00 15.12 122 ASN A CA 1
ATOM 977 C C . ASN A 1 122 ? 24.803 20.566 -9.341 1.00 14.68 122 ASN A C 1
ATOM 978 O O . ASN A 1 122 ? 24.690 21.543 -10.079 1.00 15.61 122 ASN A O 1
ATOM 983 N N . THR A 1 123 ? 24.040 19.485 -9.472 1.00 13.89 123 THR A N 1
ATOM 984 C CA . THR A 1 123 ? 23.029 19.420 -10.522 1.00 13.40 123 THR A CA 1
ATOM 985 C C . THR A 1 123 ? 21.591 19.453 -10.018 1.00 13.59 123 THR A C 1
ATOM 986 O O . THR A 1 123 ? 20.686 19.828 -10.763 1.00 13.35 123 THR A O 1
ATOM 990 N N . GLU A 1 124 ? 21.387 19.086 -8.755 1.00 13.12 124 GLU A N 1
ATOM 991 C CA . GLU A 1 124 ? 20.038 19.012 -8.192 1.00 11.85 124 GLU A CA 1
ATOM 992 C C . GLU A 1 124 ? 19.554 20.119 -7.267 1.00 10.97 124 GLU A C 1
ATOM 993 O O . GLU A 1 124 ? 18.344 20.289 -7.091 1.00 12.26 124 GLU A O 1
ATOM 999 N N . SER A 1 125 ? 20.466 20.865 -6.660 1.00 11.05 125 SER A N 1
ATOM 1000 C CA . SER A 1 125 ? 20.049 21.914 -5.739 1.00 9.49 125 SER A CA 1
ATOM 1001 C C . SER A 1 125 ? 19.522 23.153 -6.443 1.00 11.33 125 SER A C 1
ATOM 1002 O O . SER A 1 125 ? 20.146 23.660 -7.373 1.00 13.92 125 SER A O 1
ATOM 1005 N N . ASP A 1 126 ? 18.372 23.640 -5.980 1.00 9.99 126 ASP A N 1
ATOM 1006 C CA . ASP A 1 126 ? 17.758 24.827 -6.555 1.00 11.00 126 ASP A CA 1
ATOM 1007 C C . ASP A 1 126 ? 18.363 26.112 -6.012 1.00 13.70 126 ASP A C 1
ATOM 1008 O O . ASP A 1 126 ? 17.922 27.203 -6.356 1.00 16.79 126 ASP A O 1
ATOM 1013 N N . CYS A 1 127 ? 19.380 25.979 -5.172 1.00 12.25 127 CYS A N 1
ATOM 1014 C CA . CYS A 1 127 ? 20.048 27.133 -4.587 1.00 12.66 127 CYS A CA 1
ATOM 1015 C C . CYS A 1 127 ? 21.213 27.579 -5.469 1.00 12.18 127 CYS A C 1
ATOM 1016 O O . CYS A 1 127 ? 21.799 26.770 -6.196 1.00 13.80 127 CYS A O 1
ATOM 1019 N N . SER A 1 128 ? 21.529 28.869 -5.412 1.00 13.39 128 SER A N 1
ATOM 1020 C CA . SER A 1 128 ? 22.627 29.429 -6.190 1.00 13.95 128 SER A CA 1
ATOM 1021 C C . SER A 1 128 ? 23.946 28.792 -5.763 1.00 12.79 128 SER A C 1
ATOM 1022 O O . SER A 1 128 ? 24.929 28.821 -6.505 1.00 14.19 128 SER A O 1
ATOM 1025 N N . SER A 1 129 ? 23.959 28.210 -4.569 1.00 12.38 129 SER A N 1
ATOM 1026 C CA . SER A 1 129 ? 25.165 27.572 -4.049 1.00 11.30 129 SER A CA 1
ATOM 1027 C C . SER A 1 129 ? 25.486 26.239 -4.724 1.00 13.00 129 SER A C 1
ATOM 1028 O O . SER A 1 129 ? 26.476 25.587 -4.384 1.00 12.07 129 SER A O 1
ATOM 1031 N N . HIS A 1 130 ? 24.670 25.832 -5.687 1.00 11.43 130 HIS A N 1
ATOM 1032 C CA . HIS A 1 130 ? 24.901 24.560 -6.363 1.00 12.49 130 HIS A CA 1
ATOM 1033 C C . HIS A 1 130 ? 26.272 24.500 -7.035 1.00 14.03 130 HIS A C 1
ATOM 1034 O O . HIS A 1 130 ? 26.890 23.441 -7.096 1.00 15.18 130 HIS A O 1
ATOM 1041 N N . ASP A 1 131 ? 26.751 25.639 -7.529 1.00 13.99 131 ASP A N 1
ATOM 1042 C CA . ASP A 1 131 ? 28.045 25.671 -8.200 1.00 16.45 131 ASP A CA 1
ATOM 1043 C C . ASP A 1 131 ? 29.206 25.913 -7.242 1.00 16.33 131 ASP A C 1
ATOM 1044 O O . ASP A 1 131 ? 30.312 26.271 -7.656 1.00 16.51 131 ASP A O 1
ATOM 1049 N N . ARG A 1 132 ? 28.942 25.707 -5.956 1.00 14.92 132 ARG A N 1
ATOM 1050 C CA . ARG A 1 132 ? 29.951 25.859 -4.917 1.00 14.01 132 ARG A CA 1
ATOM 1051 C C . ARG A 1 132 ? 29.837 24.633 -4.024 1.00 11.58 132 ARG A C 1
ATOM 1052 O O . ARG A 1 132 ? 30.076 24.706 -2.825 1.00 11.38 132 ARG A O 1
ATOM 1060 N N . GLY A 1 133 ? 29.444 23.514 -4.624 1.00 9.34 133 GLY A N 1
ATOM 1061 C CA . GLY A 1 133 ? 29.297 22.281 -3.871 1.00 9.37 133 GLY A CA 1
ATOM 1062 C C . GLY A 1 133 ? 28.259 22.393 -2.772 1.00 9.27 133 GLY A C 1
ATOM 1063 O O . GLY A 1 133 ? 28.293 21.637 -1.803 1.00 10.08 133 GLY A O 1
ATOM 1064 N N . GLY A 1 134 ? 27.340 23.342 -2.926 1.00 9.34 134 GLY A N 1
ATOM 1065 C CA . GLY A 1 134 ? 26.294 23.541 -1.937 1.00 10.16 134 GLY A CA 1
ATOM 1066 C C . GLY A 1 134 ? 26.700 24.383 -0.739 1.00 8.88 134 GLY A C 1
ATOM 1067 O O . GLY A 1 134 ? 25.905 24.597 0.177 1.00 10.77 134 GLY A O 1
ATOM 1068 N N . ASP A 1 135 ? 27.936 24.875 -0.749 1.00 9.47 135 ASP A N 1
ATOM 1069 C CA . ASP A 1 135 ? 28.449 25.675 0.353 1.00 10.93 135 ASP A CA 1
ATOM 1070 C C . ASP A 1 135 ? 27.761 27.019 0.554 1.00 10.37 135 ASP A C 1
ATOM 1071 O O . ASP A 1 135 ? 27.587 27.791 -0.388 1.00 11.46 135 ASP A O 1
ATOM 1076 N N . LEU A 1 136 ? 27.385 27.294 1.798 1.00 10.19 136 LEU A N 1
ATOM 1077 C CA . LEU A 1 136 ? 26.745 28.558 2.139 1.00 11.80 136 LEU A CA 1
ATOM 1078 C C . LEU A 1 136 ? 27.697 29.426 2.949 1.00 13.25 136 LEU A C 1
ATOM 1079 O O . LEU A 1 136 ? 27.388 30.577 3.258 1.00 13.70 136 LEU A O 1
ATOM 1084 N N . GLY A 1 137 ? 28.856 28.868 3.286 1.00 12.47 137 GLY A N 1
ATOM 1085 C CA . GLY A 1 137 ? 29.837 29.603 4.067 1.00 13.81 137 GLY A CA 1
ATOM 1086 C C . GLY A 1 137 ? 29.490 29.667 5.547 1.00 14.96 137 GLY A C 1
ATOM 1087 O O . GLY A 1 137 ? 28.519 29.056 5.993 1.00 13.82 137 GLY A O 1
ATOM 1088 N N . PHE A 1 138 ? 30.290 30.405 6.315 1.00 15.86 138 PHE A N 1
ATOM 1089 C CA . PHE A 1 138 ? 30.060 30.554 7.749 1.00 15.21 138 PHE A CA 1
ATOM 1090 C C . PHE A 1 138 ? 28.973 31.580 8.044 1.00 15.60 138 PHE A C 1
ATOM 1091 O O . PHE A 1 138 ? 28.859 32.593 7.353 1.00 18.34 138 PHE A O 1
ATOM 1099 N N . PHE A 1 139 ? 28.174 31.318 9.073 1.00 17.36 139 PHE A N 1
ATOM 1100 C CA . PHE A 1 139 ? 27.119 32.248 9.459 1.00 17.06 139 PHE A CA 1
ATOM 1101 C C . PHE A 1 139 ? 26.813 32.209 10.953 1.00 19.63 139 PHE A C 1
ATOM 1102 O O . PHE A 1 139 ? 27.021 31.195 11.619 1.00 19.73 139 PHE A O 1
ATOM 1110 N N . SER A 1 140 ? 26.327 33.334 11.472 1.00 19.35 140 SER A N 1
ATOM 1111 C CA . SER A 1 140 ? 25.990 33.461 12.885 1.00 20.16 140 SER A CA 1
ATOM 1112 C C . SER A 1 140 ? 24.509 33.198 13.100 1.00 19.70 140 SER A C 1
ATOM 1113 O O . SER A 1 140 ? 23.735 33.151 12.144 1.00 19.98 140 SER A O 1
ATOM 1116 N N . LYS A 1 141 ? 24.110 33.028 14.356 1.00 20.40 141 LYS A N 1
ATOM 1117 C CA . LYS A 1 141 ? 22.703 32.816 14.656 1.00 20.99 141 LYS A CA 1
ATOM 1118 C C . LYS A 1 141 ? 21.979 34.110 14.292 1.00 22.37 141 LYS A C 1
ATOM 1119 O O . LYS A 1 141 ? 22.530 35.202 14.441 1.00 24.06 141 LYS A O 1
ATOM 1125 N N . GLY A 1 142 ? 20.754 33.979 13.795 1.00 23.47 142 GLY A N 1
ATOM 1126 C CA . GLY A 1 142 ? 19.977 35.144 13.420 1.00 26.49 142 GLY A CA 1
ATOM 1127 C C . GLY A 1 142 ? 20.118 35.542 11.963 1.00 27.99 142 GLY A C 1
ATOM 1128 O O . GLY A 1 142 ? 19.430 36.455 11.507 1.00 28.90 142 GLY A O 1
ATOM 1129 N N . GLN A 1 143 ? 20.996 34.868 11.225 1.00 28.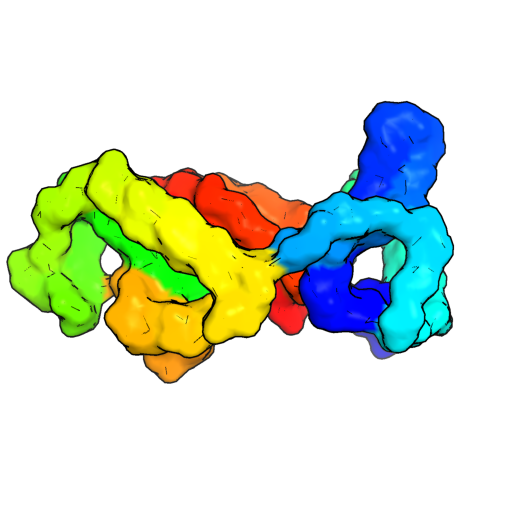93 143 GLN A N 1
ATOM 1130 C CA . GLN A 1 143 ? 21.196 35.198 9.817 1.00 30.75 143 GLN A CA 1
ATOM 1131 C C . GLN A 1 143 ? 20.390 34.321 8.868 1.00 30.27 143 GLN A C 1
ATOM 1132 O O . GLN A 1 143 ? 19.925 34.788 7.828 1.00 30.91 143 GLN A O 1
ATOM 1138 N N . MET A 1 144 ? 20.230 33.050 9.222 1.00 28.73 144 MET A N 1
ATOM 1139 C CA . MET A 1 144 ? 19.481 32.117 8.389 1.00 26.00 144 MET A CA 1
ATOM 1140 C C . MET A 1 144 ? 18.071 31.924 8.928 1.00 25.84 144 MET A C 1
ATOM 1141 O O . MET A 1 144 ? 17.744 32.391 10.021 1.00 27.44 144 MET A O 1
ATOM 1146 N N . GLN A 1 145 ? 17.235 31.242 8.155 1.00 24.58 145 GLN A N 1
ATOM 1147 C CA . GLN A 1 145 ? 15.867 30.978 8.578 1.00 24.44 145 GLN A CA 1
ATOM 1148 C C . GLN A 1 145 ? 15.909 30.118 9.836 1.00 22.98 145 GLN A C 1
ATOM 1149 O O . GLN A 1 145 ? 16.740 29.217 9.958 1.00 21.04 145 GLN A O 1
ATOM 1155 N N . PRO A 1 146 ? 15.006 30.385 10.789 1.00 21.21 146 PRO A N 1
ATOM 1156 C CA . PRO A 1 146 ? 14.929 29.650 12.054 1.00 21.09 146 PRO A CA 1
ATOM 1157 C C . PRO A 1 146 ? 15.110 28.130 11.998 1.00 20.36 146 PRO A C 1
ATOM 1158 O O . PRO A 1 146 ? 15.960 27.585 12.696 1.00 21.35 146 PRO A O 1
ATOM 1162 N N . PRO A 1 147 ? 14.316 27.425 11.171 1.00 19.67 147 PRO A N 1
ATOM 1163 C CA . PRO A 1 147 ? 14.453 25.966 11.092 1.00 18.52 147 PRO A CA 1
ATOM 1164 C C . PRO A 1 147 ? 15.816 25.524 10.572 1.00 16.69 147 PRO A C 1
ATOM 1165 O O . PRO A 1 147 ? 16.334 24.481 10.965 1.00 17.41 147 PRO A O 1
ATOM 1169 N N . PHE A 1 148 ? 16.385 26.322 9.678 1.00 16.80 148 PHE A N 1
ATOM 1170 C CA . PHE A 1 148 ? 17.682 26.010 9.092 1.00 13.98 148 PHE A CA 1
ATOM 1171 C C . PHE A 1 148 ? 18.771 26.241 10.136 1.00 15.00 148 PHE A C 1
ATOM 1172 O O . PHE A 1 148 ? 19.692 25.436 10.273 1.00 14.07 148 PHE A O 1
ATOM 1180 N N . GLU A 1 149 ? 18.648 27.338 10.877 1.00 15.05 149 GLU A N 1
ATOM 1181 C CA . GLU A 1 149 ? 19.602 27.673 11.930 1.00 15.43 149 GLU A CA 1
ATOM 1182 C C . GLU A 1 149 ? 19.589 26.597 13.007 1.00 15.25 149 GLU A C 1
ATOM 1183 O O . GLU A 1 149 ? 20.638 26.149 13.466 1.00 13.70 149 GLU A O 1
ATOM 1189 N N . GLU A 1 150 ? 18.390 26.195 13.417 1.00 15.29 150 GLU A N 1
ATOM 1190 C CA . GLU A 1 150 ? 18.242 25.168 14.436 1.00 16.26 150 GLU A CA 1
ATOM 1191 C C . GLU A 1 150 ? 18.987 23.907 14.017 1.00 15.46 150 GLU A C 1
ATOM 1192 O O . GLU A 1 150 ? 19.776 23.349 14.787 1.00 15.85 150 GLU A O 1
ATOM 1198 N N . ALA A 1 151 ? 18.739 23.457 12.793 1.00 14.46 151 ALA A N 1
ATOM 1199 C CA . ALA A 1 151 ? 19.393 22.261 12.295 1.00 13.29 151 ALA A CA 1
ATOM 1200 C C . ALA A 1 151 ? 20.906 22.438 12.247 1.00 12.96 151 ALA A C 1
ATOM 1201 O O . ALA A 1 151 ? 21.649 21.628 12.797 1.00 15.52 151 ALA A O 1
ATOM 1203 N N . ALA A 1 152 ? 21.346 23.512 11.601 1.00 13.29 152 ALA A N 1
ATOM 1204 C CA . ALA A 1 152 ? 22.764 23.802 11.436 1.00 11.37 152 ALA A CA 1
ATOM 1205 C C . ALA A 1 152 ? 23.583 23.824 12.724 1.00 12.39 152 ALA A C 1
ATOM 1206 O O . ALA A 1 152 ? 24.620 23.166 12.817 1.00 12.43 152 ALA A O 1
ATOM 1208 N N . PHE A 1 153 ? 23.125 24.576 13.717 1.00 12.22 153 PHE A N 1
ATOM 1209 C CA . PHE A 1 153 ? 23.866 24.675 14.964 1.00 14.49 153 PHE A CA 1
ATOM 1210 C C . PHE A 1 153 ? 23.778 23.452 15.859 1.00 15.18 153 PHE A C 1
ATOM 1211 O O . PHE A 1 153 ? 24.468 23.378 16.875 1.00 16.42 153 PHE A O 1
ATOM 1219 N N . ASN A 1 154 ? 22.935 22.491 15.489 1.00 14.42 154 ASN A N 1
ATOM 1220 C CA . ASN A 1 154 ? 22.816 21.277 16.278 1.00 15.52 154 ASN A CA 1
ATOM 1221 C C . ASN A 1 154 ? 23.535 20.107 15.628 1.00 15.00 154 ASN A C 1
ATOM 1222 O O . ASN A 1 154 ? 23.429 18.970 16.079 1.00 16.14 154 ASN A O 1
ATOM 1227 N N . LEU A 1 155 ? 24.278 20.404 14.568 1.00 13.86 155 LEU A N 1
ATOM 1228 C CA . LEU A 1 155 ? 25.061 19.402 13.859 1.00 12.56 155 LEU A CA 1
ATOM 1229 C C . LEU A 1 155 ? 26.509 19.537 14.298 1.00 13.52 155 LEU A C 1
ATOM 1230 O O . LEU A 1 155 ? 26.971 20.632 14.608 1.00 14.63 155 LEU A O 1
ATOM 1235 N N . HIS A 1 156 ? 27.217 18.418 14.347 1.00 13.17 156 HIS A N 1
ATOM 1236 C CA . HIS A 1 156 ? 28.635 18.447 14.669 1.00 11.80 156 HIS A CA 1
ATOM 1237 C C . HIS A 1 156 ? 29.274 18.447 13.281 1.00 12.07 156 HIS A C 1
ATOM 1238 O O . HIS A 1 156 ? 28.649 18.007 12.316 1.00 11.49 156 HIS A O 1
ATOM 1245 N N . VAL A 1 157 ? 30.497 18.950 13.159 1.00 11.00 157 VAL A N 1
ATOM 1246 C CA . VAL A 1 157 ? 31.150 18.962 11.858 1.00 12.27 157 VAL A CA 1
ATOM 1247 C C . VAL A 1 157 ? 31.260 17.539 11.316 1.00 11.92 157 VAL A C 1
ATOM 1248 O O . VAL A 1 157 ? 31.750 16.635 12.004 1.00 11.70 157 VAL A O 1
ATOM 1252 N N . GLY A 1 158 ? 30.799 17.355 10.080 1.00 12.83 158 GLY A N 1
ATOM 1253 C CA . GLY A 1 158 ? 30.835 16.050 9.442 1.00 12.41 158 GLY A CA 1
ATOM 1254 C C . GLY A 1 158 ? 29.472 15.379 9.427 1.00 11.25 158 GLY A C 1
ATOM 1255 O O . GLY A 1 158 ? 29.254 14.419 8.687 1.00 14.15 158 GLY A O 1
ATOM 1256 N N . GLU A 1 159 ? 28.551 15.890 10.237 1.00 11.54 159 GLU A N 1
ATOM 1257 C CA . GLU A 1 159 ? 27.211 15.321 10.328 1.00 11.88 159 GLU A CA 1
ATOM 1258 C C . GLU A 1 159 ? 26.273 15.812 9.234 1.00 13.01 159 GLU A C 1
ATOM 1259 O O . GLU A 1 159 ? 26.355 16.959 8.786 1.00 12.04 159 GLU A O 1
ATOM 1265 N N . VAL A 1 160 ? 25.382 14.920 8.812 1.00 10.29 160 VAL A N 1
ATOM 1266 C CA . VAL A 1 160 ? 24.385 15.216 7.788 1.00 11.44 160 VAL A CA 1
ATOM 1267 C C . VAL A 1 160 ? 23.031 15.240 8.482 1.00 11.48 160 VAL A C 1
ATOM 1268 O O . VAL A 1 160 ? 22.721 14.363 9.289 1.00 12.11 160 VAL A O 1
ATOM 1272 N N . SER A 1 161 ? 22.226 16.247 8.173 1.00 12.77 161 SER A N 1
ATOM 1273 C CA . SER A 1 161 ? 20.916 16.376 8.794 1.00 12.26 161 SER A CA 1
ATOM 1274 C C . SER A 1 161 ? 19.879 15.529 8.080 1.00 13.91 161 SER A C 1
ATOM 1275 O O . SER A 1 161 ? 20.154 14.899 7.060 1.00 13.41 161 SER A O 1
ATOM 1278 N N . ASN A 1 162 ? 18.683 15.497 8.650 1.00 15.07 162 ASN A N 1
ATOM 1279 C CA . ASN A 1 162 ? 17.581 14.804 8.017 1.00 16.65 162 ASN A CA 1
ATOM 1280 C C . ASN A 1 162 ? 16.921 15.932 7.237 1.00 15.41 162 ASN A C 1
ATOM 1281 O O . ASN A 1 162 ? 17.464 17.041 7.173 1.00 14.15 162 ASN A O 1
ATOM 1286 N N . ILE A 1 163 ? 15.763 15.678 6.645 1.00 13.40 163 ILE A N 1
ATOM 1287 C CA . ILE A 1 163 ? 15.110 16.726 5.872 1.00 13.99 163 ILE A CA 1
ATOM 1288 C C . ILE A 1 163 ? 14.619 17.866 6.759 1.00 13.37 163 ILE A C 1
ATOM 1289 O O . ILE A 1 163 ? 13.907 17.643 7.743 1.00 14.05 163 ILE A O 1
ATOM 1294 N N . ILE A 1 164 ? 15.026 19.083 6.409 1.00 12.46 164 ILE A N 1
ATOM 1295 C CA . ILE A 1 164 ? 14.635 20.286 7.137 1.00 12.45 164 ILE A CA 1
ATOM 1296 C C . ILE A 1 164 ? 13.741 21.121 6.228 1.00 12.75 164 ILE A C 1
ATOM 1297 O O . ILE A 1 164 ? 14.082 21.369 5.071 1.00 12.05 164 ILE A O 1
ATOM 1302 N N . GLU A 1 165 ? 12.589 21.551 6.730 1.00 12.15 165 GLU A N 1
ATOM 1303 C CA . GLU A 1 165 ? 11.707 22.364 5.901 1.00 12.49 165 GLU A CA 1
ATOM 1304 C C . GLU A 1 165 ? 11.738 23.823 6.331 1.00 14.00 165 GLU A C 1
ATOM 1305 O O . GLU A 1 165 ? 11.663 24.132 7.519 1.00 16.96 165 GLU A O 1
ATOM 1311 N N . THR A 1 166 ? 11.860 24.720 5.357 1.00 13.54 166 THR A N 1
ATOM 1312 C CA . THR A 1 166 ? 11.869 26.153 5.631 1.00 12.93 166 THR A CA 1
ATOM 1313 C C . THR A 1 166 ? 10.908 26.815 4.647 1.00 13.84 166 THR A C 1
ATOM 1314 O O . THR A 1 166 ? 10.220 26.130 3.889 1.00 13.81 166 THR A O 1
ATOM 1318 N N . ASN A 1 167 ? 10.865 28.143 4.663 1.00 14.60 167 ASN A N 1
ATOM 1319 C CA . ASN A 1 167 ? 9.998 28.879 3.752 1.00 16.43 167 ASN A CA 1
ATOM 1320 C C . ASN A 1 167 ? 10.590 28.909 2.347 1.00 17.46 167 ASN A C 1
ATOM 1321 O O . ASN A 1 167 ? 9.970 29.425 1.418 1.00 21.17 167 ASN A O 1
ATOM 1326 N N . SER A 1 168 ? 11.789 28.350 2.194 1.00 16.42 168 SER A N 1
ATOM 1327 C CA . SER A 1 168 ? 12.454 28.318 0.895 1.00 16.11 168 SER A CA 1
ATOM 1328 C C . SER A 1 168 ? 12.252 26.977 0.192 1.00 15.20 168 SER A C 1
ATOM 1329 O O . SER A 1 168 ? 12.430 26.874 -1.022 1.00 16.61 168 SER A O 1
ATOM 1332 N N . GLY A 1 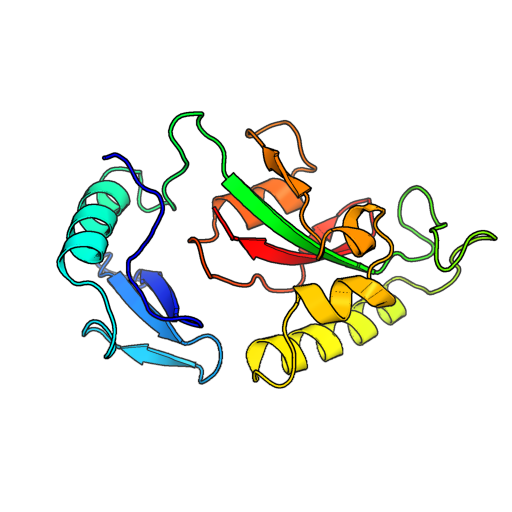169 ? 11.869 25.961 0.960 1.00 11.97 169 GLY A N 1
ATOM 1333 C CA . GLY A 1 169 ? 11.664 24.631 0.411 1.00 11.51 169 GLY A CA 1
ATOM 1334 C C . GLY A 1 169 ? 12.159 23.601 1.412 1.00 12.31 169 GLY A C 1
ATOM 1335 O O . GLY A 1 169 ? 12.096 23.838 2.618 1.00 14.99 169 GLY A O 1
ATOM 1336 N N . VAL A 1 170 ? 12.632 22.455 0.929 1.00 11.18 170 VAL A N 1
ATOM 1337 C CA . VAL A 1 170 ? 13.149 21.421 1.823 1.00 11.17 170 VAL A CA 1
ATOM 1338 C C . VAL A 1 170 ? 14.646 21.259 1.580 1.00 10.29 170 VAL A C 1
ATOM 1339 O O . VAL A 1 170 ? 15.101 21.324 0.433 1.00 10.11 170 VAL A O 1
ATOM 1343 N N . HIS A 1 171 ? 15.400 21.054 2.660 1.00 10.42 171 HIS A N 1
ATOM 1344 C CA . HIS A 1 171 ? 16.858 20.929 2.571 1.00 9.42 171 HIS A CA 1
ATOM 1345 C C . HIS A 1 171 ? 17.478 19.753 3.314 1.00 10.48 171 HIS A C 1
ATOM 1346 O O . HIS A 1 171 ? 16.900 19.192 4.239 1.00 9.53 171 HIS A O 1
ATOM 1353 N N . ILE A 1 172 ? 18.699 19.424 2.904 1.00 10.38 172 ILE A N 1
ATOM 1354 C CA . ILE A 1 172 ? 19.516 18.437 3.588 1.00 10.05 172 ILE A CA 1
ATOM 1355 C C . ILE A 1 172 ? 20.759 19.278 3.863 1.00 9.83 172 ILE A C 1
ATOM 1356 O O . ILE A 1 172 ? 21.224 20.006 2.982 1.00 10.40 172 ILE A O 1
ATOM 1361 N N . LEU A 1 173 ? 21.281 19.213 5.081 1.00 10.09 173 LEU A N 1
ATOM 1362 C CA . LEU A 1 173 ? 22.473 19.983 5.417 1.00 10.95 173 LEU A CA 1
ATOM 1363 C C . LEU A 1 173 ? 23.614 19.072 5.811 1.00 9.74 173 LEU A C 1
ATOM 1364 O O . LEU A 1 173 ? 23.394 17.984 6.334 1.00 11.01 173 LEU A O 1
ATOM 1369 N N . GLN A 1 174 ? 24.835 19.527 5.545 1.00 10.90 174 GLN A N 1
ATOM 1370 C CA . GLN A 1 174 ? 26.031 18.804 5.961 1.00 8.72 174 GLN A CA 1
ATOM 1371 C C . GLN A 1 174 ? 26.915 19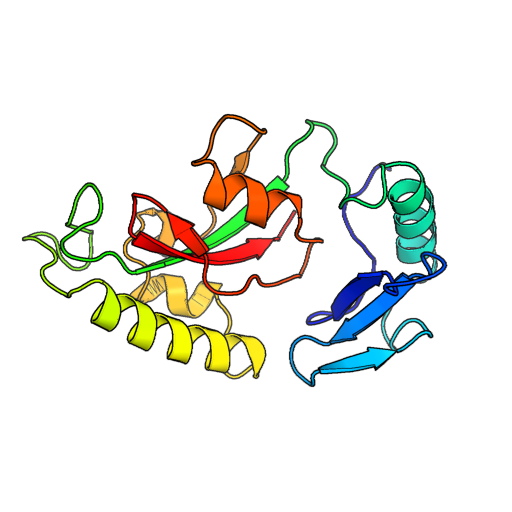.877 6.576 1.00 9.75 174 GLN A C 1
ATOM 1372 O O . GLN A 1 174 ? 27.249 20.857 5.911 1.00 11.37 174 GLN A O 1
ATOM 1378 N N . ARG A 1 175 ? 27.278 19.718 7.844 1.00 10.20 175 ARG A N 1
ATOM 1379 C CA . ARG A 1 175 ? 28.127 20.719 8.478 1.00 10.88 175 ARG A CA 1
ATOM 1380 C C . ARG A 1 175 ? 29.584 20.438 8.127 1.00 13.16 175 ARG A C 1
ATOM 1381 O O . ARG A 1 175 ? 30.067 19.323 8.289 1.00 13.91 175 ARG A O 1
ATOM 1389 N N . THR A 1 176 ? 30.274 21.467 7.651 1.00 11.84 176 THR A N 1
ATOM 1390 C CA . THR A 1 176 ? 31.668 21.347 7.232 1.00 12.08 176 THR A CA 1
ATOM 1391 C C . THR A 1 176 ? 32.643 22.188 8.047 1.00 13.15 176 THR A C 1
ATOM 1392 O O . THR A 1 176 ? 33.856 22.107 7.838 1.00 13.70 176 THR A O 1
ATOM 1396 N N . GLY A 1 177 ? 32.121 23.002 8.956 1.00 13.24 177 GLY A N 1
ATOM 1397 C CA . GLY A 1 177 ? 32.985 23.846 9.763 1.00 14.54 177 GLY A CA 1
ATOM 1398 C C . GLY A 1 177 ? 32.296 24.400 10.993 1.00 13.44 177 GLY A C 1
ATOM 1399 O O . GLY A 1 177 ? 32.995 24.757 11.965 1.00 13.97 177 GLY A O 1
#

Nearest PDB structures (foldseek):
  1yw5-assembly1_A  TM=1.006E+00  e=1.169E-40  Candida albicans
  2xpb-assembly1_A  TM=7.577E-01  e=5.343E-19  Homo sapiens
  6o34-assembly1_A  TM=7.547E-01  e=1.025E-18  Homo sapiens
  6vaj-assembly1_A  TM=7.543E-01  e=1.168E-18  Homo sapiens
  2f21-assembly1_A  TM=7.512E-01  e=2.910E-18  Homo sapiens

Organism: Candida albicans (strain SC5314 / ATCC MYA-2876) (NCBI:txid237561)

Foldseek 3Di:
DDDLDLQADFQKFWDFDPPPGQIWIARLQVRDIGSDRDPRGPVVSNVVQVVVCVVVVVWRDADPVQKFKKFKAFQAEDQAPPQAAPLRNPGHHHHQVRSLVVVQVVVNCCSNVVDPQLVCLLNHGRDPCNVVSRIPGIDHPPPDFPQVSVQRRRTRANDKAHWTQDSGGIMIMHTHD

Radius of gyration: 16.84 Å; Cα contacts (8 Å, |Δi|>4): 365; chains: 1; bounding box: 39×34×48 Å

InterPro domains:
  IPR000297 Peptidyl-prolyl cis-trans isomerase, PpiC-type [PF00639] (91-175)
  IPR000297 Peptidyl-prolyl cis-trans isomerase, PpiC-type [PS50198] (65-177)
  IPR001202 WW domain [PF00397] (8-38)
  IPR001202 WW domain [PS01159] (12-38)
  IPR001202 WW domain [PS50020] (6-40)
  IPR001202 WW domain [SM00456] (7-40)
  IPR001202 WW domain [cd00201] (9-38)
  IPR036020 WW domain superfamily [SSF51045] (5-39)
  IPR046357 Peptidyl-prolyl cis-trans isomerase domain superfamily [G3DSA:3.10.50.40] (64-177)
  IPR051370 Peptidyl-prolyl cis-trans isomerase Pin1 [PTHR10657] (6-176)

B-factor: mean 20.75, std 9.18, range [8.01, 54.48]